Protein AF-A0A453EK26-F1 (afdb_monomer)

Structure (mmCIF, N/CA/C/O backbone):
data_AF-A0A453EK26-F1
#
_entry.id   AF-A0A453EK26-F1
#
loop_
_atom_site.group_PDB
_atom_site.id
_atom_site.type_symbol
_atom_site.label_atom_id
_atom_site.label_alt_id
_atom_site.label_comp_id
_atom_site.label_asym_id
_atom_site.label_entity_id
_atom_site.label_seq_id
_atom_site.pdbx_PDB_ins_code
_atom_site.Cartn_x
_atom_site.Cartn_y
_atom_site.Cartn_z
_atom_site.occupancy
_atom_site.B_iso_or_equiv
_atom_site.auth_seq_id
_atom_site.auth_comp_id
_atom_site.auth_asym_id
_atom_site.auth_atom_id
_atom_site.pdbx_PDB_model_num
ATOM 1 N N . LYS A 1 1 ? 56.219 0.723 2.020 1.00 32.53 1 LYS A N 1
ATOM 2 C CA . LYS A 1 1 ? 55.792 1.867 2.862 1.00 32.53 1 LYS A CA 1
ATOM 3 C C . LYS A 1 1 ? 55.208 2.934 1.941 1.00 32.53 1 LYS A C 1
ATOM 5 O O . LYS A 1 1 ? 55.975 3.399 1.116 1.00 32.53 1 LYS A O 1
ATOM 10 N N . LEU A 1 2 ? 53.925 3.285 2.145 1.00 25.78 2 LEU A N 1
ATOM 11 C CA . LEU A 1 2 ? 53.208 4.498 1.682 1.00 25.78 2 LEU A CA 1
ATOM 12 C C . LEU A 1 2 ? 53.017 4.641 0.152 1.00 25.78 2 LEU A C 1
ATOM 14 O O . LEU A 1 2 ? 53.930 4.373 -0.604 1.00 25.78 2 LEU A O 1
ATOM 18 N N . SER A 1 3 ? 51.890 5.092 -0.399 1.00 24.70 3 SER A N 1
ATOM 19 C CA . SER A 1 3 ? 50.573 5.442 0.143 1.00 24.70 3 SER A CA 1
ATOM 20 C C . SER A 1 3 ? 49.587 5.495 -1.032 1.00 24.70 3 SER A C 1
ATOM 22 O O . SER A 1 3 ? 49.910 6.043 -2.082 1.00 24.70 3 SER A O 1
ATOM 24 N N . ILE A 1 4 ? 48.386 4.951 -0.839 1.00 26.27 4 ILE A N 1
ATOM 25 C CA . ILE A 1 4 ? 47.247 5.066 -1.755 1.00 26.27 4 ILE A CA 1
ATOM 26 C C . ILE A 1 4 ? 46.547 6.397 -1.451 1.00 26.27 4 ILE A C 1
ATOM 28 O O . ILE A 1 4 ? 46.055 6.603 -0.342 1.00 26.27 4 ILE A O 1
ATOM 32 N N . GLY A 1 5 ? 46.520 7.310 -2.423 1.00 24.66 5 GLY A N 1
ATOM 33 C CA . GLY A 1 5 ? 45.776 8.568 -2.350 1.00 24.66 5 GLY A CA 1
ATOM 34 C C . GLY A 1 5 ? 44.322 8.363 -2.768 1.00 24.66 5 GLY A C 1
ATOM 35 O O . GLY A 1 5 ? 44.008 8.392 -3.952 1.00 24.66 5 GLY A O 1
ATOM 36 N N . GLY A 1 6 ? 43.440 8.135 -1.793 1.00 23.95 6 GLY A N 1
ATOM 37 C CA . GLY A 1 6 ? 41.994 8.060 -2.000 1.00 23.95 6 GLY A CA 1
ATOM 38 C C . GLY A 1 6 ? 41.363 9.448 -2.114 1.00 23.95 6 GLY A C 1
ATOM 39 O O . GLY A 1 6 ? 41.250 10.176 -1.126 1.00 23.95 6 GLY A O 1
ATOM 40 N N . SER A 1 7 ? 40.902 9.804 -3.309 1.00 27.41 7 SER A N 1
ATOM 41 C CA . SER A 1 7 ? 40.119 11.016 -3.550 1.00 27.41 7 SER A 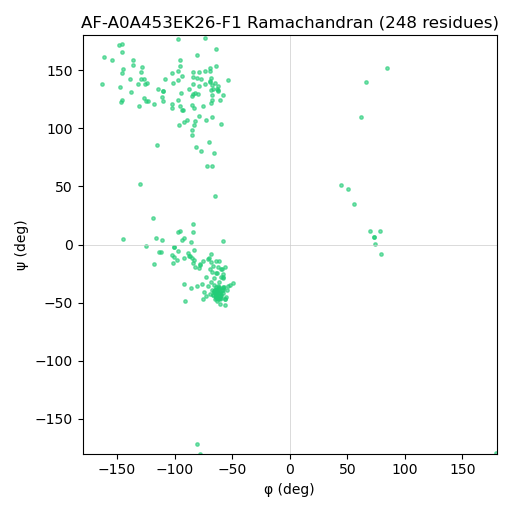CA 1
ATOM 42 C C . SER A 1 7 ? 38.645 10.757 -3.228 1.00 27.41 7 SER A C 1
ATOM 44 O O . SER A 1 7 ? 37.912 10.130 -3.988 1.00 27.41 7 SER A O 1
ATOM 46 N N . ARG A 1 8 ? 38.210 11.253 -2.065 1.00 26.33 8 ARG A N 1
ATOM 47 C CA . ARG A 1 8 ? 36.804 11.354 -1.645 1.00 26.33 8 ARG A CA 1
ATOM 48 C C . ARG A 1 8 ? 36.022 12.223 -2.638 1.00 26.33 8 ARG A C 1
ATOM 50 O O . ARG A 1 8 ? 36.091 13.449 -2.570 1.00 26.33 8 ARG A O 1
ATOM 57 N N . LEU A 1 9 ? 35.219 11.602 -3.497 1.00 29.48 9 LEU A N 1
ATOM 58 C CA . LEU A 1 9 ? 34.117 12.288 -4.168 1.00 29.48 9 LEU A CA 1
ATOM 59 C C . LEU A 1 9 ? 33.006 12.523 -3.139 1.00 29.48 9 LEU A C 1
ATOM 61 O O . LEU A 1 9 ? 32.328 11.597 -2.695 1.00 29.48 9 LEU A O 1
ATOM 65 N N . ARG A 1 10 ? 32.852 13.782 -2.718 1.00 27.69 10 ARG A N 1
ATOM 66 C CA . ARG A 1 10 ? 31.680 14.249 -1.970 1.00 27.69 10 ARG A CA 1
ATOM 67 C C . ARG A 1 10 ? 30.495 14.268 -2.930 1.00 27.69 10 ARG A C 1
ATOM 69 O O . ARG A 1 10 ? 30.224 15.279 -3.566 1.00 27.69 10 ARG A O 1
ATOM 76 N N . GLY A 1 11 ? 29.801 13.142 -3.036 1.00 27.47 11 GLY A N 1
ATOM 77 C CA . GLY A 1 11 ? 28.454 13.109 -3.584 1.00 27.47 11 GLY A CA 1
ATOM 78 C C . GLY A 1 11 ? 27.521 13.829 -2.618 1.00 27.47 11 GLY A C 1
ATOM 79 O O . GLY A 1 11 ? 27.261 13.335 -1.520 1.00 27.47 11 GLY A O 1
ATOM 80 N N . GLY A 1 12 ? 27.036 15.005 -3.015 1.00 26.89 12 GLY A N 1
ATOM 81 C CA . GLY A 1 12 ? 25.902 15.681 -2.392 1.00 26.89 12 GLY A CA 1
ATOM 82 C C . GLY A 1 12 ? 24.624 14.889 -2.647 1.00 26.89 12 GLY A C 1
ATOM 83 O O . GLY A 1 12 ? 23.758 15.317 -3.397 1.00 26.89 12 GLY A O 1
ATOM 84 N N . GLY A 1 13 ? 24.525 13.701 -2.054 1.00 27.64 13 GLY A N 1
ATOM 85 C CA . GLY A 1 13 ? 23.267 12.991 -1.960 1.00 27.64 13 GLY A CA 1
ATOM 86 C C . GLY A 1 13 ? 22.364 13.790 -1.036 1.00 27.64 13 GLY A C 1
ATOM 87 O O . GLY A 1 13 ? 22.718 14.033 0.123 1.00 27.64 13 GLY A O 1
ATOM 88 N N . ILE A 1 14 ? 21.175 14.155 -1.509 1.00 36.34 14 ILE A N 1
ATOM 89 C CA . ILE A 1 14 ? 20.048 14.369 -0.603 1.00 36.34 14 ILE A CA 1
ATOM 90 C C . ILE A 1 14 ? 19.752 12.989 -0.017 1.00 36.34 14 ILE A C 1
ATOM 92 O O . ILE A 1 14 ? 18.912 12.234 -0.491 1.00 36.34 14 ILE A O 1
ATOM 96 N N . SER A 1 15 ? 20.565 12.599 0.956 1.00 33.28 15 SER A N 1
ATOM 97 C CA . SER A 1 15 ? 20.394 11.352 1.660 1.00 33.28 15 SER A CA 1
ATOM 98 C C . SER A 1 15 ? 19.135 11.479 2.505 1.00 33.28 15 SER A C 1
ATOM 100 O O . SER A 1 15 ? 18.886 12.492 3.173 1.00 33.28 15 SER A O 1
ATOM 102 N N . CYS A 1 16 ? 18.378 10.393 2.559 1.00 39.66 16 CYS A N 1
ATOM 103 C CA . CYS A 1 16 ? 17.351 10.198 3.571 1.00 39.66 16 CYS A CA 1
ATOM 104 C C . CYS A 1 16 ? 17.933 10.261 5.011 1.00 39.66 16 CYS A C 1
ATOM 106 O O . CYS A 1 16 ? 17.204 10.132 5.982 1.00 39.66 16 CYS A O 1
ATOM 108 N N . LEU A 1 17 ? 19.234 10.531 5.219 1.00 33.00 17 LEU A N 1
ATOM 109 C CA . LEU A 1 17 ? 19.804 10.782 6.549 1.00 33.00 17 LEU A CA 1
ATOM 110 C C . LEU A 1 17 ? 19.240 12.053 7.210 1.00 33.00 17 LEU A C 1
ATOM 112 O O . LEU A 1 17 ? 19.372 12.208 8.423 1.00 33.00 17 LEU A O 1
ATOM 116 N N . SER A 1 18 ? 18.552 12.936 6.471 1.00 30.64 18 SER A N 1
ATOM 117 C CA . SER A 1 18 ? 17.785 14.030 7.095 1.00 30.64 18 SER A CA 1
ATOM 118 C C . SER A 1 18 ? 16.513 13.559 7.828 1.00 30.64 18 SER A C 1
ATOM 120 O O . SER A 1 18 ? 15.945 14.319 8.617 1.00 30.64 18 SER A O 1
ATOM 122 N N . TRP A 1 19 ? 16.093 12.301 7.632 1.00 35.72 19 TRP A N 1
ATOM 123 C CA . TRP A 1 19 ? 14.825 11.758 8.133 1.00 35.72 19 TRP A CA 1
ATOM 124 C C . TRP A 1 19 ? 14.849 11.440 9.638 1.00 35.72 19 TRP A C 1
ATOM 126 O O . TRP A 1 19 ? 13.881 11.738 10.331 1.00 35.72 19 TRP A O 1
ATOM 136 N N . ARG A 1 20 ? 15.988 10.996 10.208 1.00 37.03 20 ARG A N 1
ATOM 137 C CA . ARG A 1 20 ? 16.119 10.772 11.673 1.00 37.03 20 ARG A CA 1
ATOM 138 C C . ARG A 1 20 ? 15.926 12.040 12.522 1.00 37.03 20 ARG A C 1
ATOM 140 O O . ARG A 1 20 ? 15.759 11.929 13.731 1.00 37.03 20 ARG A O 1
ATOM 147 N N . ARG A 1 21 ? 15.956 13.244 11.928 1.00 35.56 21 ARG A N 1
ATOM 148 C CA . ARG A 1 21 ? 15.798 14.529 12.643 1.00 35.56 21 ARG A CA 1
ATOM 149 C C . ARG A 1 21 ? 14.508 15.293 12.335 1.00 35.56 21 ARG A C 1
ATOM 151 O O . ARG A 1 21 ? 14.253 16.297 12.997 1.00 35.56 21 ARG A O 1
ATOM 158 N N . LYS A 1 22 ? 13.670 14.860 11.387 1.00 33.81 22 LYS A N 1
ATOM 159 C CA . LYS A 1 22 ? 12.446 15.596 11.019 1.00 33.81 22 LYS A CA 1
ATOM 160 C C . LYS A 1 22 ? 11.173 14.807 11.338 1.00 33.81 22 LYS A C 1
ATOM 162 O O . LYS A 1 22 ? 10.564 14.199 10.478 1.00 33.81 22 LYS A O 1
ATOM 167 N N . LYS A 1 23 ? 10.765 14.975 12.602 1.00 41.50 23 LYS A N 1
ATOM 168 C CA . LYS A 1 23 ? 9.387 15.030 13.126 1.00 41.50 23 LYS A CA 1
ATOM 169 C C . LYS A 1 23 ? 8.497 13.788 12.945 1.00 41.50 23 LYS A C 1
ATOM 171 O O . LYS A 1 23 ? 7.873 13.600 11.910 1.00 41.50 23 LYS A O 1
ATOM 176 N N . GLY A 1 24 ? 8.224 13.117 14.068 1.00 39.53 24 GLY A N 1
ATOM 177 C CA . GLY A 1 24 ? 7.046 12.260 14.289 1.00 39.53 24 GLY A CA 1
ATOM 178 C C . GLY A 1 24 ? 5.704 13.014 14.281 1.00 39.53 24 GLY A C 1
ATOM 179 O O . GLY A 1 24 ? 4.866 12.783 15.143 1.00 39.53 24 GLY A O 1
ATOM 180 N N . ARG A 1 25 ? 5.521 13.964 13.351 1.00 40.25 25 ARG A N 1
ATOM 181 C CA . ARG A 1 25 ? 4.303 14.778 13.193 1.00 40.25 25 ARG A CA 1
ATOM 182 C C . ARG A 1 25 ? 3.594 14.585 11.842 1.00 40.25 25 ARG A C 1
ATOM 184 O O . ARG A 1 25 ? 2.414 14.882 11.788 1.00 40.25 25 ARG A O 1
ATOM 191 N N . ASP A 1 26 ? 4.255 14.019 10.824 1.00 49.34 26 ASP A N 1
ATOM 192 C CA . ASP A 1 26 ? 3.694 13.829 9.464 1.00 49.34 26 ASP A CA 1
ATOM 193 C C . ASP A 1 26 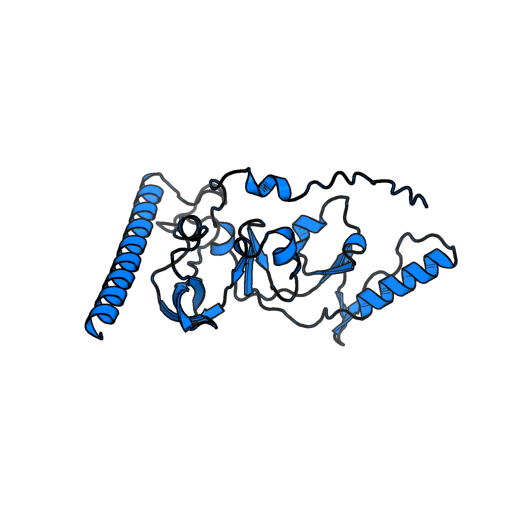? 3.606 12.351 9.020 1.00 49.34 26 ASP A C 1
ATOM 195 O O . ASP A 1 26 ? 3.547 12.046 7.831 1.00 49.34 26 ASP A O 1
ATOM 199 N N . MET A 1 27 ? 3.572 11.408 9.966 1.00 54.19 27 MET A N 1
ATOM 200 C CA . MET A 1 27 ? 3.356 9.974 9.687 1.00 54.19 27 MET A CA 1
ATOM 201 C C . MET A 1 27 ? 1.861 9.618 9.563 1.00 54.19 27 MET A C 1
ATOM 203 O O . MET A 1 27 ? 1.492 8.453 9.692 1.00 54.19 27 MET A O 1
ATOM 207 N N . ALA A 1 28 ? 0.988 10.611 9.358 1.00 53.97 28 ALA A N 1
ATOM 208 C CA . ALA A 1 28 ? -0.431 10.368 9.136 1.00 53.97 28 ALA A CA 1
ATOM 209 C C . ALA A 1 28 ? -0.627 9.564 7.840 1.00 53.97 28 ALA A C 1
ATOM 211 O O . ALA A 1 28 ? -0.006 9.807 6.801 1.00 53.97 28 ALA A O 1
ATOM 212 N N . SER A 1 29 ? -1.471 8.554 7.950 1.00 61.78 29 SER A N 1
ATOM 213 C CA . SER A 1 29 ? -1.557 7.381 7.092 1.00 61.78 29 SER A CA 1
ATOM 214 C C . SER A 1 29 ? -2.590 7.480 5.977 1.00 61.78 29 SER A C 1
ATOM 216 O O . SER A 1 29 ? -2.876 6.474 5.327 1.00 61.78 29 SER A O 1
ATOM 218 N N . SER A 1 30 ? -3.127 8.679 5.749 1.00 65.00 30 SER A N 1
ATOM 219 C CA . SER A 1 30 ? -4.270 8.938 4.874 1.00 65.00 30 SER A CA 1
ATOM 220 C C . SER A 1 30 ? -4.146 8.282 3.487 1.00 65.00 30 SER A C 1
ATOM 222 O O . SER A 1 30 ? -5.142 7.805 2.970 1.00 65.00 30 SER A O 1
ATOM 224 N N . PRO A 1 31 ? -2.962 8.120 2.860 1.00 76.12 31 PRO A N 1
ATOM 225 C CA . PRO A 1 31 ? -2.898 7.389 1.591 1.00 76.12 31 PRO A CA 1
ATOM 226 C C . PRO A 1 31 ? -3.289 5.905 1.684 1.00 76.12 31 PRO A C 1
ATOM 228 O O . PRO A 1 31 ? -3.972 5.412 0.795 1.00 76.12 31 PRO A O 1
ATOM 231 N N . LEU A 1 32 ? -2.920 5.186 2.751 1.00 86.00 32 LEU A N 1
ATOM 232 C CA . LEU A 1 32 ? -3.197 3.746 2.881 1.00 86.00 32 LEU A CA 1
ATOM 233 C C . LEU A 1 32 ? -4.703 3.437 2.951 1.00 86.00 32 LEU A C 1
ATOM 235 O O . LEU A 1 32 ? -5.149 2.437 2.396 1.00 86.00 32 LEU A O 1
ATOM 239 N N . GLU A 1 33 ? -5.502 4.283 3.600 1.00 80.75 33 GLU A N 1
ATOM 240 C CA . GLU A 1 33 ? -6.954 4.069 3.724 1.00 80.75 33 GLU A CA 1
ATOM 241 C C . GLU A 1 33 ? -7.724 4.225 2.404 1.00 80.75 33 GLU A C 1
ATOM 243 O O . GLU A 1 33 ? -8.823 3.685 2.275 1.00 80.75 33 GLU A O 1
ATOM 248 N N . PHE A 1 34 ? -7.163 4.929 1.421 1.00 81.00 34 PHE A N 1
ATOM 249 C CA . PHE A 1 34 ? -7.807 5.178 0.125 1.00 81.00 34 PHE A CA 1
ATOM 250 C C . PHE A 1 34 ? -7.360 4.218 -0.975 1.00 81.00 34 PHE A C 1
ATOM 252 O O . PHE A 1 34 ? -7.959 4.171 -2.050 1.00 81.00 34 PHE A O 1
ATOM 259 N N . GLU A 1 35 ? -6.290 3.470 -0.737 1.00 84.00 35 GLU A N 1
ATOM 260 C CA . GLU A 1 35 ? -5.704 2.604 -1.745 1.00 84.00 35 GLU A CA 1
ATOM 261 C C . GLU A 1 35 ? -6.507 1.315 -1.932 1.00 84.00 35 GLU A C 1
ATOM 263 O O . GLU A 1 35 ? -6.995 0.675 -0.992 1.00 84.00 35 GLU A O 1
ATOM 268 N N . ASP A 1 36 ? -6.589 0.884 -3.187 1.00 85.38 36 ASP A N 1
ATOM 269 C CA . ASP A 1 36 ? -7.161 -0.408 -3.519 1.00 85.38 36 ASP A CA 1
ATOM 270 C C . ASP A 1 36 ? -6.097 -1.505 -3.404 1.00 85.38 36 ASP A C 1
ATOM 272 O O . ASP A 1 36 ? -5.269 -1.719 -4.295 1.00 85.38 36 ASP A O 1
ATOM 276 N N . LEU A 1 37 ? -6.137 -2.192 -2.266 1.00 87.12 37 LEU A N 1
ATOM 277 C CA . LEU A 1 37 ? -5.280 -3.324 -1.920 1.00 87.12 37 LEU A CA 1
ATOM 278 C C . LEU A 1 37 ? -5.552 -4.588 -2.751 1.00 87.12 37 LEU A C 1
ATOM 280 O O . LEU A 1 37 ? -4.720 -5.493 -2.755 1.00 87.12 37 LEU A O 1
ATOM 284 N N . SER A 1 38 ? -6.684 -4.656 -3.462 1.00 85.69 38 SER A N 1
ATOM 285 C CA . SER A 1 38 ? -6.986 -5.776 -4.365 1.00 85.69 38 SER A CA 1
ATOM 286 C C . SER A 1 38 ? -6.249 -5.689 -5.695 1.00 85.69 38 SER A C 1
ATOM 288 O O . SER A 1 38 ? -6.102 -6.690 -6.396 1.00 85.69 38 SER A O 1
ATOM 290 N N . ARG A 1 39 ? -5.741 -4.500 -6.036 1.00 88.00 39 ARG A N 1
ATOM 291 C CA . ARG A 1 39 ? -4.969 -4.301 -7.258 1.00 88.00 39 ARG A CA 1
ATOM 292 C C . ARG A 1 39 ? -3.585 -4.911 -7.132 1.00 88.00 39 ARG A C 1
ATOM 294 O O . ARG A 1 39 ? -2.950 -4.898 -6.080 1.00 88.00 39 ARG A O 1
ATOM 301 N N . THR A 1 40 ? -3.078 -5.356 -8.266 1.00 89.44 40 THR A N 1
ATOM 302 C CA . THR A 1 40 ? -1.687 -5.754 -8.425 1.00 89.44 40 THR A CA 1
ATOM 303 C C . THR A 1 40 ? -0.862 -4.596 -8.976 1.00 89.44 40 THR A C 1
ATOM 305 O O . THR A 1 40 ? -1.370 -3.628 -9.551 1.00 89.44 40 THR A O 1
ATOM 308 N N . CYS A 1 41 ? 0.439 -4.682 -8.758 1.00 87.50 41 CYS A N 1
ATOM 309 C CA . CYS A 1 41 ? 1.444 -3.893 -9.441 1.00 87.50 41 CYS A CA 1
ATOM 310 C C . CYS A 1 41 ? 2.108 -4.769 -10.499 1.00 87.50 41 CYS A C 1
ATOM 312 O O . CYS A 1 41 ? 2.284 -5.964 -10.299 1.00 87.50 41 CYS A O 1
ATOM 314 N N . ARG A 1 42 ? 2.528 -4.171 -11.605 1.00 89.81 42 ARG A N 1
ATOM 315 C CA . ARG A 1 42 ? 3.350 -4.828 -12.618 1.00 89.81 42 ARG A CA 1
ATOM 316 C C . ARG A 1 42 ? 4.561 -3.948 -12.848 1.00 89.81 42 ARG A C 1
ATOM 318 O O . ARG A 1 42 ? 4.419 -2.726 -12.828 1.00 89.81 42 ARG A O 1
ATOM 325 N N . ARG A 1 43 ? 5.739 -4.531 -13.053 1.00 90.88 43 ARG A N 1
ATOM 326 C CA . ARG A 1 43 ? 6.859 -3.726 -13.541 1.00 90.88 43 ARG A CA 1
ATOM 327 C C . ARG A 1 43 ? 6.478 -3.188 -14.925 1.00 90.88 43 ARG A C 1
ATOM 329 O O . ARG A 1 43 ? 5.903 -3.902 -15.741 1.00 90.88 43 ARG A O 1
ATOM 336 N N . ASP A 1 44 ? 6.704 -1.906 -15.147 1.00 92.75 44 ASP A N 1
ATOM 337 C CA . ASP A 1 44 ? 6.338 -1.189 -16.379 1.00 92.75 44 ASP A CA 1
ATOM 338 C C . ASP A 1 44 ? 7.371 -0.105 -16.734 1.00 92.75 44 ASP A C 1
ATOM 340 O O . ASP A 1 44 ? 7.193 0.698 -17.654 1.00 92.75 44 ASP A O 1
ATOM 344 N N . ARG A 1 45 ? 8.460 -0.048 -15.964 1.00 92.88 45 ARG A N 1
ATOM 345 C CA . ARG A 1 45 ? 9.541 0.918 -16.101 1.00 92.88 45 ARG A CA 1
ATOM 346 C C . ARG A 1 45 ? 10.869 0.259 -15.760 1.00 92.88 45 ARG A C 1
ATOM 348 O O . ARG A 1 45 ? 10.933 -0.624 -14.904 1.00 92.88 45 ARG A O 1
ATOM 355 N N . PHE A 1 46 ? 11.942 0.746 -16.367 1.00 92.00 46 PHE A N 1
ATOM 356 C CA . PHE A 1 46 ? 13.313 0.442 -15.974 1.00 92.00 46 PHE A CA 1
ATOM 357 C C . PHE A 1 46 ? 14.081 1.737 -15.739 1.00 92.00 46 PHE A C 1
ATOM 359 O O . PHE A 1 46 ? 14.117 2.602 -16.610 1.00 92.00 46 PHE A O 1
ATOM 366 N N . CYS A 1 47 ? 14.696 1.891 -14.568 1.00 89.81 47 CYS A N 1
ATOM 367 C CA . CYS A 1 47 ? 15.583 3.019 -14.302 1.00 89.81 47 CYS A CA 1
ATOM 368 C C . CYS A 1 47 ? 17.018 2.601 -14.624 1.00 89.81 47 CYS A C 1
ATOM 370 O O . CYS A 1 47 ? 17.566 1.738 -13.939 1.00 89.81 47 CYS A O 1
ATOM 372 N N . GLN A 1 48 ? 17.640 3.241 -15.615 1.00 86.94 48 GLN A N 1
ATOM 373 C CA . GLN A 1 48 ? 19.023 2.951 -16.009 1.00 86.94 48 GLN A CA 1
ATOM 374 C C . GLN A 1 48 ? 20.008 3.266 -14.878 1.00 86.94 48 GLN A C 1
ATOM 376 O O . GLN A 1 48 ? 20.927 2.499 -14.617 1.00 86.94 48 GLN A O 1
ATOM 381 N N . ILE A 1 49 ? 19.775 4.365 -14.156 1.00 85.56 49 ILE A N 1
ATOM 382 C CA . ILE A 1 49 ? 20.665 4.830 -13.081 1.00 85.56 49 ILE A CA 1
ATOM 383 C C . ILE A 1 49 ? 20.585 3.918 -11.853 1.00 85.56 49 ILE A C 1
ATOM 385 O O . ILE A 1 49 ? 21.590 3.672 -11.195 1.00 85.56 49 ILE A O 1
ATOM 389 N N . CYS A 1 50 ? 19.400 3.385 -11.553 1.00 85.25 50 CYS A N 1
ATOM 390 C CA . CYS A 1 50 ? 19.219 2.435 -10.454 1.00 85.25 50 CYS A CA 1
ATOM 391 C C . CYS A 1 50 ? 19.446 0.979 -10.879 1.00 85.25 50 CYS A C 1
ATOM 393 O O . CYS A 1 50 ? 19.404 0.103 -10.017 1.00 85.25 50 CYS A O 1
ATOM 395 N N . ALA A 1 51 ? 19.628 0.731 -12.182 1.00 87.56 51 ALA A N 1
ATOM 396 C CA . ALA A 1 51 ? 19.690 -0.591 -12.797 1.00 87.56 51 ALA A CA 1
ATOM 397 C C . ALA A 1 51 ? 18.591 -1.531 -12.268 1.00 87.56 51 ALA A C 1
ATOM 399 O O . ALA A 1 51 ? 18.869 -2.618 -11.761 1.00 87.56 51 ALA A O 1
ATOM 400 N N . ARG A 1 52 ? 17.333 -1.066 -12.290 1.00 87.31 52 ARG A N 1
ATOM 401 C CA . ARG A 1 52 ? 16.214 -1.805 -11.690 1.00 87.31 52 ARG A CA 1
ATOM 402 C C . ARG A 1 52 ? 14.903 -1.596 -12.435 1.00 87.31 52 ARG A C 1
ATOM 404 O O . ARG A 1 52 ? 14.524 -0.457 -12.727 1.00 87.31 52 ARG A O 1
ATOM 411 N N . ALA A 1 53 ? 14.187 -2.695 -12.659 1.00 90.38 53 ALA A N 1
ATOM 412 C CA . ALA A 1 53 ? 12.804 -2.677 -13.110 1.00 90.38 53 ALA A CA 1
ATOM 413 C C . ALA A 1 53 ? 11.843 -2.376 -11.945 1.00 90.38 53 ALA A C 1
ATOM 415 O O . ALA A 1 53 ? 11.981 -2.913 -10.844 1.00 90.38 53 ALA A O 1
ATOM 416 N N . PHE A 1 54 ? 10.852 -1.517 -12.177 1.00 88.00 54 PHE A N 1
ATOM 417 C CA . PHE A 1 54 ? 9.905 -1.076 -11.153 1.00 88.00 54 PHE A CA 1
ATOM 418 C C . PHE A 1 54 ? 8.509 -0.832 -11.734 1.00 88.00 54 PHE A C 1
ATOM 420 O O . PHE A 1 54 ? 8.321 -0.767 -12.946 1.00 88.00 54 PHE A O 1
ATOM 427 N N . CYS A 1 55 ? 7.526 -0.711 -10.843 1.00 88.25 55 CYS A N 1
ATOM 428 C CA . CYS A 1 55 ? 6.161 -0.310 -11.171 1.00 88.25 55 CYS A CA 1
ATOM 429 C C . CYS A 1 55 ? 5.997 1.203 -10.970 1.00 88.25 55 CYS A C 1
ATOM 431 O O . CYS A 1 55 ? 6.313 1.719 -9.890 1.00 88.25 55 CYS A O 1
ATOM 433 N N . SER A 1 56 ? 5.455 1.908 -11.961 1.00 87.81 56 SER A N 1
ATOM 434 C CA . SER A 1 56 ? 5.167 3.347 -11.931 1.00 87.81 56 SER A CA 1
ATOM 435 C C . SER A 1 56 ? 4.310 3.751 -10.732 1.00 87.81 56 SER A C 1
ATOM 437 O O . SER A 1 56 ? 4.558 4.792 -10.128 1.00 87.81 56 SER A O 1
ATOM 439 N N . HIS A 1 57 ? 3.373 2.897 -10.314 1.00 85.19 57 HIS A N 1
ATOM 440 C CA . HIS A 1 57 ? 2.585 3.105 -9.100 1.00 85.19 57 HIS A CA 1
ATOM 441 C C . HIS A 1 57 ? 3.451 3.158 -7.831 1.00 85.19 57 HIS A C 1
ATOM 443 O O . HIS A 1 57 ? 3.269 4.040 -6.995 1.00 85.19 57 HIS A O 1
ATOM 449 N N . CYS A 1 58 ? 4.387 2.216 -7.685 1.00 81.00 58 CYS A N 1
ATOM 450 C CA . CYS A 1 58 ? 5.192 2.076 -6.472 1.00 81.00 58 CYS A CA 1
ATOM 451 C C . CYS A 1 58 ? 6.283 3.150 -6.385 1.00 81.00 58 CYS A C 1
ATOM 453 O O . CYS A 1 58 ? 6.460 3.772 -5.340 1.00 81.00 58 CYS A O 1
ATOM 455 N N . CYS A 1 59 ? 7.016 3.365 -7.483 1.00 81.50 59 CYS A N 1
ATOM 456 C CA . CYS A 1 59 ? 8.266 4.134 -7.462 1.00 81.50 59 CYS A CA 1
ATOM 457 C C . CYS A 1 59 ? 8.283 5.303 -8.452 1.00 81.50 59 CYS A C 1
ATOM 459 O O . CYS A 1 59 ? 9.259 6.049 -8.495 1.00 81.50 59 CYS A O 1
ATOM 461 N N . GLY A 1 60 ? 7.216 5.507 -9.231 1.00 82.50 60 GLY A N 1
ATOM 462 C CA . GLY A 1 60 ? 7.169 6.542 -10.267 1.00 82.50 60 GLY A CA 1
ATOM 463 C C . GLY A 1 60 ? 7.434 7.945 -9.729 1.00 82.50 60 GLY A C 1
ATOM 464 O O . GLY A 1 60 ? 8.140 8.707 -10.372 1.00 82.50 60 GLY A O 1
ATOM 465 N N . TYR A 1 61 ? 6.965 8.258 -8.518 1.00 80.75 61 TYR A N 1
ATOM 466 C CA . TYR A 1 61 ? 7.231 9.553 -7.882 1.00 80.75 61 TYR A CA 1
ATOM 467 C C . TYR A 1 61 ? 8.719 9.782 -7.572 1.00 80.75 61 TYR A C 1
ATOM 469 O O . TYR A 1 61 ? 9.230 10.885 -7.733 1.00 80.75 61 TYR A O 1
ATOM 477 N N . HIS A 1 62 ? 9.437 8.747 -7.131 1.00 81.38 62 HIS A N 1
ATOM 478 C CA . HIS A 1 62 ? 10.883 8.856 -6.927 1.00 81.38 62 HIS A CA 1
ATOM 479 C C . HIS A 1 62 ? 11.594 9.061 -8.271 1.00 81.38 62 HIS A C 1
ATOM 481 O O . HIS A 1 62 ? 12.474 9.909 -8.399 1.00 81.38 62 HIS A O 1
ATOM 487 N N . HIS A 1 63 ? 11.137 8.338 -9.291 1.00 84.38 63 HIS A N 1
ATOM 488 C CA . HIS A 1 63 ? 11.736 8.323 -10.617 1.00 84.38 63 HIS A CA 1
ATOM 489 C C . HIS A 1 63 ? 11.259 9.434 -11.567 1.00 84.38 63 HIS A C 1
ATOM 491 O O . HIS A 1 63 ? 11.723 9.481 -12.701 1.00 84.38 63 HIS A O 1
ATOM 497 N N . SER A 1 64 ? 10.385 10.346 -11.131 1.00 81.62 64 SER A N 1
ATOM 498 C CA . SER A 1 64 ? 9.959 11.503 -11.932 1.00 81.62 64 SER A CA 1
ATOM 499 C C . SER A 1 64 ? 10.931 12.688 -11.856 1.00 81.62 64 SER A C 1
ATOM 501 O O . SER A 1 64 ? 10.712 13.702 -12.512 1.00 81.62 64 SER A O 1
ATOM 503 N N . GLY A 1 65 ? 11.974 12.601 -11.023 1.00 77.38 65 GLY A N 1
ATOM 504 C CA . GLY A 1 65 ? 13.001 13.637 -10.891 1.00 77.38 65 GLY A CA 1
ATOM 505 C C . GLY A 1 65 ? 14.072 13.585 -11.993 1.00 77.38 65 GLY A C 1
ATOM 506 O O . GLY A 1 65 ? 14.264 12.545 -12.620 1.00 77.38 65 GLY A O 1
ATOM 507 N N . PRO A 1 66 ? 14.853 14.667 -12.179 1.00 78.31 66 PRO A N 1
ATOM 508 C CA . PRO A 1 66 ? 15.842 14.784 -13.260 1.00 78.31 66 PRO A CA 1
ATOM 509 C C . PRO A 1 66 ? 17.049 13.838 -13.119 1.00 78.31 66 PRO A C 1
ATOM 511 O O . PRO A 1 66 ? 17.870 13.740 -14.022 1.00 78.31 66 PRO A O 1
ATOM 514 N N . PHE A 1 67 ? 17.177 13.147 -11.984 1.00 83.19 67 PHE A N 1
ATOM 515 C CA . PHE A 1 67 ? 18.286 12.238 -11.683 1.00 83.19 67 PHE A CA 1
ATOM 516 C C . PHE A 1 67 ? 18.015 10.787 -12.089 1.00 83.19 67 PHE A C 1
ATOM 518 O O . PHE A 1 67 ? 18.806 9.908 -11.752 1.00 83.19 67 PHE A O 1
ATOM 525 N N . HIS A 1 68 ? 16.898 10.514 -12.764 1.00 86.12 68 HIS A N 1
ATOM 526 C CA . HIS A 1 68 ? 16.533 9.174 -13.205 1.00 86.12 68 HIS A CA 1
ATOM 527 C C . HIS A 1 68 ? 16.314 9.155 -14.714 1.00 86.12 68 HIS A C 1
ATOM 529 O O . HIS A 1 68 ? 15.469 9.868 -15.241 1.00 86.12 68 HIS A O 1
ATOM 535 N N . SER A 1 69 ? 17.060 8.290 -15.401 1.00 87.94 69 SER A N 1
ATOM 536 C CA . SER A 1 69 ? 16.790 7.942 -16.794 1.00 87.94 69 SER A CA 1
ATOM 537 C C . SER A 1 69 ? 15.885 6.715 -16.814 1.00 87.94 69 SER A C 1
ATOM 539 O O . SER A 1 69 ? 16.319 5.612 -16.467 1.00 87.94 69 SER A O 1
ATOM 541 N N . VAL A 1 70 ? 14.605 6.930 -17.127 1.00 90.44 70 VAL A N 1
ATOM 542 C CA . VAL A 1 70 ? 13.548 5.917 -17.031 1.00 90.44 70 VAL A CA 1
ATOM 543 C C . VAL A 1 70 ? 13.073 5.513 -18.416 1.00 90.44 70 VAL A C 1
ATOM 545 O O . VAL A 1 70 ? 12.626 6.345 -19.200 1.00 90.44 70 VAL A O 1
ATOM 548 N N . ILE A 1 71 ? 13.090 4.213 -18.672 1.00 91.75 71 ILE A N 1
ATOM 549 C CA . ILE A 1 71 ? 12.607 3.602 -19.904 1.00 91.75 71 ILE A CA 1
ATOM 550 C C . ILE A 1 71 ? 11.223 3.000 -19.620 1.00 91.75 71 ILE A C 1
ATOM 552 O O . ILE A 1 71 ? 11.113 2.164 -18.719 1.00 91.75 71 ILE A O 1
ATOM 556 N N . PRO A 1 72 ? 10.156 3.418 -20.325 1.00 93.94 72 PRO A N 1
ATOM 557 C CA . PRO A 1 72 ? 8.879 2.708 -20.324 1.00 93.94 72 PRO A CA 1
ATOM 558 C C . PRO A 1 72 ? 9.040 1.302 -20.907 1.00 93.94 72 PRO A C 1
ATOM 560 O O . PRO A 1 72 ? 9.698 1.144 -21.935 1.00 93.94 72 PRO A O 1
ATOM 563 N N . VAL A 1 73 ? 8.434 0.305 -20.262 1.00 94.75 73 VAL A N 1
ATOM 564 C CA . VAL A 1 73 ? 8.461 -1.088 -20.718 1.00 94.75 73 VAL A CA 1
ATOM 565 C C . VAL A 1 73 ? 7.042 -1.649 -20.717 1.00 94.75 73 VAL A C 1
ATOM 567 O O . VAL A 1 73 ? 6.388 -1.725 -19.675 1.00 94.75 73 VAL A O 1
ATOM 570 N N . ASP A 1 74 ? 6.586 -2.057 -21.893 1.00 94.88 74 ASP A N 1
ATOM 571 C CA . ASP A 1 74 ? 5.359 -2.820 -22.093 1.00 94.88 74 ASP A CA 1
ATOM 572 C C . ASP A 1 74 ? 5.660 -4.317 -22.196 1.00 94.88 74 ASP A C 1
ATOM 574 O O . ASP A 1 74 ? 6.814 -4.735 -22.142 1.00 94.88 74 ASP A O 1
ATOM 578 N N . VAL A 1 75 ? 4.620 -5.141 -22.323 1.00 94.69 75 VAL A N 1
ATOM 579 C CA . VAL A 1 75 ? 4.760 -6.582 -22.574 1.00 94.69 75 VAL A CA 1
ATOM 580 C C . VAL A 1 75 ? 3.962 -6.970 -23.810 1.00 94.69 75 VAL A C 1
ATOM 582 O O . VAL A 1 75 ? 2.846 -6.483 -24.001 1.00 94.69 75 VAL A O 1
ATOM 585 N N . ASP A 1 76 ? 4.532 -7.827 -24.653 1.00 93.75 76 ASP A N 1
ATOM 586 C CA . ASP A 1 76 ? 3.827 -8.387 -25.805 1.00 93.75 76 ASP A CA 1
ATOM 587 C C . ASP A 1 76 ? 2.869 -9.525 -25.399 1.00 93.75 76 ASP A C 1
ATOM 589 O O . ASP A 1 76 ? 2.753 -9.895 -24.228 1.00 93.75 76 ASP A O 1
ATOM 593 N N . ALA A 1 77 ? 2.176 -10.110 -26.381 1.00 91.44 77 ALA A N 1
ATOM 594 C CA . ALA A 1 77 ? 1.250 -11.223 -26.155 1.00 91.44 77 ALA A CA 1
ATOM 595 C C . ALA A 1 77 ? 1.920 -12.492 -25.586 1.00 91.44 77 ALA A C 1
ATOM 597 O O . ALA A 1 77 ? 1.233 -13.341 -25.025 1.00 91.44 77 ALA A O 1
ATOM 598 N N . ALA A 1 78 ? 3.243 -12.625 -25.719 1.00 91.19 78 ALA A N 1
ATOM 599 C CA . ALA A 1 78 ? 4.031 -13.714 -25.147 1.00 91.19 78 ALA A CA 1
ATOM 600 C C . ALA A 1 78 ? 4.627 -13.352 -23.770 1.00 91.19 78 ALA A C 1
ATOM 602 O O . ALA A 1 78 ? 5.378 -14.145 -23.205 1.00 91.19 78 ALA A O 1
ATOM 603 N N . GLY A 1 79 ? 4.314 -12.167 -23.231 1.00 88.88 79 GLY A N 1
ATOM 604 C CA . GLY A 1 79 ? 4.831 -11.673 -21.954 1.00 88.88 79 GLY A CA 1
ATOM 605 C C . GLY A 1 79 ? 6.259 -11.126 -22.019 1.00 88.88 79 GLY A C 1
ATOM 606 O O . GLY A 1 79 ? 6.863 -10.884 -20.976 1.00 88.88 79 GLY A O 1
ATOM 607 N N . ARG A 1 80 ? 6.822 -10.926 -23.216 1.00 91.69 80 ARG A N 1
ATOM 608 C CA . ARG A 1 80 ? 8.191 -10.419 -23.385 1.00 91.69 80 ARG A CA 1
ATOM 609 C C . ARG A 1 80 ? 8.212 -8.894 -23.311 1.00 91.69 80 ARG A C 1
ATOM 611 O O . ARG A 1 80 ? 7.282 -8.266 -23.822 1.00 91.69 80 ARG A O 1
ATOM 618 N N . PRO A 1 81 ? 9.259 -8.287 -22.730 1.00 95.12 81 PRO A N 1
ATOM 619 C CA . PRO A 1 81 ? 9.340 -6.841 -22.609 1.00 95.12 81 PRO A CA 1
ATOM 620 C C . PRO A 1 81 ? 9.468 -6.165 -23.979 1.00 95.12 81 PRO A C 1
ATOM 622 O O . PRO A 1 81 ? 10.283 -6.559 -24.813 1.00 95.12 81 PRO A O 1
ATOM 625 N N . VAL A 1 82 ? 8.685 -5.109 -24.181 1.00 94.56 82 VAL A N 1
ATOM 626 C CA . VAL A 1 82 ? 8.699 -4.240 -25.362 1.00 94.56 82 VAL A CA 1
ATOM 627 C C . VAL A 1 82 ? 9.066 -2.836 -24.909 1.00 94.56 82 VAL A C 1
ATOM 629 O O . VAL A 1 82 ? 8.392 -2.247 -24.067 1.00 94.56 82 VAL A O 1
ATOM 632 N N . PHE A 1 83 ? 10.149 -2.291 -25.448 1.00 92.81 83 PHE A N 1
ATOM 633 C CA . PHE A 1 83 ? 10.654 -0.977 -25.068 1.00 92.81 83 PHE A CA 1
ATOM 634 C C . PHE A 1 83 ? 11.462 -0.363 -26.208 1.00 92.81 83 PHE A C 1
ATOM 636 O O . PHE A 1 83 ? 11.954 -1.063 -27.094 1.00 92.81 83 PHE A O 1
ATOM 643 N N . SER A 1 84 ? 11.597 0.961 -26.183 1.00 87.19 84 SER A N 1
ATOM 644 C CA . SER A 1 84 ? 12.463 1.655 -27.131 1.00 87.19 84 SER A CA 1
ATOM 645 C C . SER A 1 84 ? 13.921 1.304 -26.856 1.00 87.19 84 SER A C 1
ATOM 647 O O . SER A 1 84 ? 14.373 1.432 -25.722 1.00 87.19 84 SER A O 1
ATOM 649 N N . THR A 1 85 ? 14.651 0.881 -27.885 1.00 80.12 85 THR A N 1
ATOM 650 C CA . THR A 1 85 ? 16.097 0.610 -27.829 1.00 80.12 85 THR A CA 1
ATOM 651 C C . THR A 1 85 ? 16.935 1.786 -28.331 1.00 80.12 85 THR A C 1
ATOM 653 O O . THR A 1 85 ? 18.166 1.759 -28.242 1.00 80.12 85 THR A O 1
ATOM 656 N N . THR A 1 86 ? 16.285 2.835 -28.848 1.00 72.25 86 THR A N 1
ATOM 657 C CA . THR A 1 86 ? 16.934 4.088 -29.236 1.00 72.25 86 THR A CA 1
ATOM 658 C C . THR A 1 86 ? 17.124 4.940 -27.991 1.00 72.25 86 THR A C 1
ATOM 660 O O . THR A 1 86 ? 16.293 5.781 -27.648 1.00 72.25 86 THR A O 1
ATOM 663 N N . PHE A 1 87 ? 18.211 4.674 -27.283 1.00 70.69 87 PHE A N 1
ATOM 664 C CA . PHE A 1 87 ? 18.700 5.537 -26.219 1.00 70.69 87 PHE A CA 1
ATOM 665 C C . PHE A 1 87 ? 19.774 6.464 -26.789 1.00 70.69 87 PHE A C 1
ATOM 667 O O . PHE A 1 87 ? 20.458 6.096 -27.744 1.00 70.69 87 PHE A O 1
ATOM 674 N N . GLU A 1 88 ? 19.957 7.636 -26.185 1.00 67.25 88 GLU A N 1
ATOM 675 C CA . GLU A 1 88 ? 21.041 8.566 -26.520 1.00 67.25 88 GLU A CA 1
ATOM 676 C C . GLU A 1 88 ? 22.398 8.022 -26.034 1.00 67.25 88 GLU A C 1
ATOM 678 O O . GLU A 1 88 ? 23.012 8.531 -25.098 1.00 67.25 88 GLU A O 1
ATOM 683 N N . PHE A 1 89 ? 22.865 6.937 -26.644 1.00 66.38 89 PHE A N 1
ATOM 684 C CA . PHE A 1 89 ? 24.255 6.504 -26.563 1.00 66.38 89 PHE A CA 1
ATOM 685 C C . PHE A 1 89 ? 24.985 7.025 -27.805 1.00 66.38 89 PHE A C 1
ATOM 687 O O . PHE A 1 89 ? 24.418 7.034 -28.892 1.00 66.38 89 PHE A O 1
ATOM 694 N N . GLY A 1 90 ? 26.236 7.469 -27.656 1.00 67.69 90 GLY A N 1
ATOM 695 C CA . GLY A 1 90 ? 27.072 7.788 -28.818 1.00 67.69 90 GLY A CA 1
ATOM 696 C C . GLY A 1 90 ? 27.355 6.547 -29.678 1.00 67.69 90 GLY A C 1
ATOM 697 O O . GLY A 1 90 ? 27.159 5.421 -29.232 1.00 67.69 90 GLY A O 1
ATOM 698 N N . ASP A 1 91 ? 27.888 6.733 -30.884 1.00 80.25 91 ASP A N 1
ATOM 699 C CA . ASP A 1 91 ? 28.128 5.627 -31.834 1.00 80.25 91 ASP A CA 1
ATOM 700 C C . ASP A 1 91 ? 29.456 4.877 -31.613 1.00 80.25 91 ASP A C 1
ATOM 702 O O . ASP A 1 91 ? 29.891 4.080 -32.444 1.00 80.25 91 ASP A O 1
ATOM 706 N N . SER A 1 92 ? 30.141 5.125 -30.493 1.00 85.88 92 SER A N 1
ATOM 707 C CA . SER A 1 92 ? 31.393 4.430 -30.183 1.00 85.88 92 SER A CA 1
ATOM 708 C C . SER A 1 92 ? 31.153 2.949 -29.858 1.00 85.88 92 SER A C 1
ATOM 710 O O . SER A 1 92 ? 30.118 2.584 -29.298 1.00 85.88 92 SER A O 1
ATOM 712 N N . GLU A 1 93 ? 32.137 2.084 -30.118 1.00 87.50 93 GLU A N 1
ATOM 713 C CA . GLU A 1 93 ? 32.058 0.653 -29.776 1.00 87.50 93 GLU A CA 1
ATOM 714 C C . GLU A 1 93 ? 31.732 0.428 -28.287 1.00 87.50 93 GLU A C 1
ATOM 716 O O . GLU A 1 93 ? 30.926 -0.432 -27.930 1.00 87.50 93 GLU A O 1
ATOM 721 N N . GLN A 1 94 ? 32.313 1.243 -27.402 1.00 86.56 94 GLN A N 1
ATOM 722 C CA . GLN A 1 94 ? 32.044 1.189 -25.966 1.00 86.56 94 GLN A CA 1
ATOM 723 C C . GLN A 1 94 ? 30.590 1.559 -25.639 1.00 86.56 94 GLN A C 1
ATOM 725 O O . GLN A 1 94 ? 29.960 0.915 -24.801 1.00 86.56 94 GLN A O 1
ATOM 730 N N . SER A 1 95 ? 30.051 2.576 -26.310 1.00 84.19 95 SER A N 1
ATOM 731 C CA . SER A 1 95 ? 28.665 3.017 -26.153 1.00 84.19 95 SER A CA 1
ATOM 732 C C . SER A 1 95 ? 27.669 1.957 -26.633 1.00 84.19 95 SER A C 1
ATOM 734 O O . SER A 1 95 ? 26.680 1.703 -25.947 1.00 84.19 95 SER A O 1
ATOM 736 N N . LEU A 1 96 ? 27.965 1.268 -27.741 1.00 84.75 96 LEU A N 1
ATOM 737 C CA . LEU A 1 96 ? 27.157 0.146 -28.233 1.00 84.75 96 LEU A CA 1
ATOM 738 C C . LEU A 1 96 ? 27.163 -1.039 -27.257 1.00 84.75 96 LEU A C 1
ATOM 740 O O . LEU A 1 96 ? 26.106 -1.584 -26.951 1.00 84.75 96 LEU A O 1
ATOM 744 N N . ARG A 1 97 ? 28.324 -1.389 -26.684 1.00 86.69 97 ARG A N 1
ATOM 745 C CA . ARG A 1 97 ? 28.411 -2.447 -25.657 1.00 86.69 97 ARG A CA 1
ATOM 746 C C . ARG A 1 97 ? 27.598 -2.118 -24.406 1.00 86.69 97 ARG A C 1
ATOM 748 O O . ARG A 1 97 ? 26.932 -2.994 -23.861 1.00 86.69 97 ARG A O 1
ATOM 755 N N . LEU A 1 98 ? 27.642 -0.864 -23.948 1.00 84.56 98 LEU A N 1
ATOM 756 C CA . LEU A 1 98 ? 26.833 -0.407 -22.813 1.00 84.56 98 LEU A CA 1
ATOM 757 C C . LEU A 1 98 ? 25.338 -0.481 -23.128 1.00 84.56 98 LEU A C 1
ATOM 759 O O . LEU A 1 98 ? 24.567 -0.967 -22.301 1.00 84.56 98 LEU A O 1
ATOM 763 N N . ARG A 1 99 ? 24.938 -0.058 -24.333 1.00 85.62 99 ARG A N 1
ATOM 764 C CA . ARG A 1 99 ? 23.557 -0.174 -24.808 1.00 85.62 99 ARG A CA 1
ATOM 765 C C . ARG A 1 99 ? 23.076 -1.622 -24.762 1.00 85.62 99 ARG A C 1
ATOM 767 O O . ARG A 1 99 ? 22.033 -1.893 -24.173 1.00 85.62 99 ARG A O 1
ATOM 774 N N . ASP A 1 100 ? 23.835 -2.545 -25.345 1.00 88.62 100 ASP A N 1
ATOM 775 C CA . ASP A 1 100 ? 23.444 -3.953 -25.425 1.00 88.62 100 ASP A CA 1
ATOM 776 C C . ASP A 1 100 ? 23.381 -4.600 -24.025 1.00 88.62 100 ASP A C 1
ATOM 778 O O . ASP A 1 100 ? 22.472 -5.381 -23.745 1.00 88.62 100 ASP A O 1
ATOM 782 N N . ALA A 1 101 ? 24.267 -4.205 -23.101 1.00 88.88 101 ALA A N 1
ATOM 783 C CA . ALA A 1 101 ? 24.209 -4.630 -21.700 1.00 88.88 101 ALA A CA 1
ATOM 784 C C . ALA A 1 101 ? 22.946 -4.127 -20.972 1.00 88.88 101 ALA A C 1
ATOM 786 O O . ALA A 1 101 ? 22.313 -4.881 -20.226 1.00 88.88 101 ALA A O 1
ATOM 787 N N . VAL A 1 102 ? 22.546 -2.870 -21.199 1.00 89.00 102 VAL A N 1
ATOM 788 C CA . VAL A 1 102 ? 21.296 -2.315 -20.650 1.00 89.00 102 VAL A CA 1
ATOM 789 C C . VAL A 1 102 ? 20.086 -3.044 -21.230 1.00 89.00 102 VAL A C 1
ATOM 791 O O . VAL A 1 102 ? 19.225 -3.477 -20.466 1.00 89.00 102 VAL A O 1
ATOM 794 N N . ILE A 1 103 ? 20.042 -3.249 -22.552 1.00 91.56 103 ILE A N 1
ATOM 795 C CA . ILE A 1 103 ? 18.976 -4.010 -23.226 1.00 91.56 103 ILE A CA 1
ATOM 796 C C . ILE A 1 103 ? 18.875 -5.420 -22.640 1.00 91.56 103 ILE A C 1
ATOM 798 O O . ILE A 1 103 ? 17.777 -5.856 -22.306 1.00 91.56 103 ILE A O 1
ATOM 802 N N . GLY A 1 104 ? 20.005 -6.112 -22.464 1.00 92.50 104 GLY A N 1
ATOM 803 C CA . GLY A 1 104 ? 20.041 -7.448 -21.869 1.00 92.50 104 GLY A CA 1
ATOM 804 C C . GLY A 1 104 ? 19.530 -7.473 -20.427 1.00 92.50 104 GLY A C 1
ATOM 805 O O . GLY A 1 104 ? 18.797 -8.384 -20.053 1.00 92.50 104 GLY A O 1
ATOM 806 N N . THR A 1 105 ? 19.847 -6.445 -19.636 1.00 93.12 105 THR A N 1
ATOM 807 C CA . THR A 1 105 ? 19.358 -6.322 -18.253 1.00 93.12 105 THR A CA 1
ATOM 808 C C . THR A 1 105 ? 17.848 -6.104 -18.213 1.00 93.12 105 THR A C 1
ATOM 810 O O . THR A 1 105 ? 17.163 -6.745 -17.424 1.00 93.12 105 THR A O 1
ATOM 813 N N . ILE A 1 106 ? 17.314 -5.245 -19.088 1.00 94.06 106 ILE A N 1
ATOM 814 C CA . ILE A 1 106 ? 15.865 -5.054 -19.225 1.00 94.06 106 ILE A CA 1
ATOM 815 C C . ILE A 1 106 ? 15.218 -6.368 -19.673 1.00 94.06 106 ILE A C 1
ATOM 817 O O . ILE A 1 106 ? 14.249 -6.810 -19.077 1.00 94.06 106 ILE A O 1
ATOM 821 N N . ALA A 1 107 ? 15.768 -7.044 -20.680 1.00 93.19 107 ALA A N 1
ATOM 822 C CA . ALA A 1 107 ? 15.201 -8.285 -21.202 1.00 93.19 107 ALA A CA 1
ATOM 823 C C . ALA A 1 107 ? 15.169 -9.440 -20.179 1.00 93.19 107 ALA A C 1
ATOM 825 O O . ALA A 1 107 ? 14.350 -10.345 -20.320 1.00 93.19 107 ALA A O 1
ATOM 826 N N . ALA A 1 108 ? 16.047 -9.419 -19.172 1.00 92.50 108 ALA A N 1
ATOM 827 C CA . ALA A 1 108 ? 16.132 -10.443 -18.131 1.00 92.50 108 ALA A CA 1
ATOM 828 C C . ALA A 1 108 ? 15.127 -10.254 -16.979 1.00 92.50 108 ALA A C 1
ATOM 830 O O . ALA A 1 108 ? 14.959 -11.155 -16.157 1.00 92.50 108 ALA A O 1
ATOM 831 N N . GLU A 1 109 ? 14.486 -9.090 -16.883 1.00 92.06 109 GLU A N 1
ATOM 832 C CA . GLU A 1 109 ? 13.529 -8.783 -15.821 1.00 92.06 109 GLU A CA 1
ATOM 833 C C . GLU A 1 109 ? 12.129 -9.320 -16.151 1.00 92.06 109 GLU A C 1
ATOM 835 O O . GLU A 1 109 ? 11.694 -9.358 -17.303 1.00 92.06 109 GLU A O 1
ATOM 840 N N . ASP A 1 110 ? 11.385 -9.700 -15.112 1.00 91.06 110 ASP A N 1
ATOM 841 C CA . ASP A 1 110 ? 9.998 -10.140 -15.253 1.00 91.06 110 ASP A CA 1
ATOM 842 C C . ASP A 1 110 ? 9.033 -8.949 -15.158 1.00 91.06 110 ASP A C 1
ATOM 844 O O . ASP A 1 110 ? 8.798 -8.379 -14.077 1.00 91.06 110 ASP A O 1
ATOM 848 N N . TYR A 1 111 ? 8.475 -8.600 -16.318 1.00 92.19 111 TYR A N 1
ATOM 849 C CA . TYR A 1 111 ? 7.436 -7.587 -16.495 1.00 92.19 111 TYR A CA 1
ATOM 850 C C . TYR A 1 111 ? 6.038 -8.178 -16.652 1.00 92.19 111 TYR A C 1
ATOM 852 O O . TYR A 1 111 ? 5.073 -7.421 -16.627 1.00 92.19 111 TYR A O 1
ATOM 860 N N . ALA A 1 112 ? 5.891 -9.489 -16.841 1.00 91.75 112 ALA A N 1
ATOM 861 C CA . ALA A 1 112 ? 4.593 -10.098 -17.117 1.00 91.75 112 ALA A CA 1
ATOM 862 C C . ALA A 1 112 ? 3.836 -10.412 -15.826 1.00 91.75 112 ALA A C 1
ATOM 864 O O . ALA A 1 112 ? 2.618 -10.223 -15.765 1.00 91.75 112 ALA A O 1
ATOM 865 N N . THR A 1 113 ? 4.550 -10.853 -14.788 1.00 90.00 113 THR A N 1
ATOM 866 C CA . THR A 1 113 ? 3.929 -11.309 -13.543 1.00 90.00 113 THR A CA 1
ATOM 867 C C . THR A 1 113 ? 3.274 -10.153 -12.779 1.00 90.00 113 THR A C 1
ATOM 869 O O . THR A 1 113 ? 3.953 -9.197 -12.386 1.00 90.00 113 THR A O 1
ATOM 872 N N . PRO A 1 114 ? 1.960 -10.231 -12.500 1.00 89.62 114 PRO A N 1
ATOM 873 C CA . PRO A 1 114 ? 1.305 -9.332 -11.563 1.00 89.62 114 PRO A CA 1
ATOM 874 C C . PRO A 1 114 ? 1.782 -9.615 -10.136 1.00 89.62 114 PRO A C 1
ATOM 876 O O . PRO A 1 114 ? 1.791 -10.754 -9.676 1.00 89.62 114 PRO A O 1
ATOM 879 N N . LEU A 1 115 ? 2.136 -8.563 -9.410 1.00 88.38 115 LEU A N 1
ATOM 880 C CA . LEU A 1 115 ? 2.693 -8.630 -8.066 1.00 88.38 115 LEU A CA 1
ATOM 881 C C . LEU A 1 115 ? 1.737 -7.998 -7.060 1.00 88.38 115 LEU A C 1
ATOM 883 O O . LEU A 1 115 ? 1.208 -6.906 -7.279 1.00 88.38 115 LEU A O 1
ATOM 887 N N . LEU A 1 116 ? 1.514 -8.681 -5.941 1.00 89.19 116 LEU A N 1
ATOM 888 C CA . LEU A 1 116 ? 0.595 -8.209 -4.913 1.00 89.19 116 LEU A CA 1
ATOM 889 C C . LEU A 1 116 ? 1.131 -6.965 -4.205 1.00 89.19 116 LEU A C 1
ATOM 891 O O . LEU A 1 116 ? 2.321 -6.823 -3.928 1.00 89.19 116 LEU A O 1
ATOM 895 N N . ARG A 1 117 ? 0.201 -6.071 -3.885 1.00 89.88 117 ARG A N 1
ATOM 896 C CA . ARG A 1 117 ? 0.407 -4.909 -3.026 1.00 89.88 117 ARG A CA 1
ATOM 897 C C . ARG A 1 117 ? 0.444 -5.353 -1.563 1.00 89.88 117 ARG A C 1
ATOM 899 O O . ARG A 1 117 ? -0.558 -5.296 -0.858 1.00 89.88 117 ARG A O 1
ATOM 906 N N . ASP A 1 118 ? 1.597 -5.853 -1.142 1.00 90.75 118 ASP A N 1
ATOM 907 C CA . ASP A 1 118 ? 1.795 -6.516 0.151 1.00 90.75 118 ASP A CA 1
ATOM 908 C C . ASP A 1 118 ? 2.434 -5.621 1.219 1.00 90.75 118 ASP A C 1
ATOM 910 O O . ASP A 1 118 ? 2.642 -6.063 2.346 1.00 90.75 118 ASP A O 1
ATOM 914 N N . SER A 1 119 ? 2.781 -4.378 0.884 1.00 89.81 119 SER A N 1
ATOM 915 C CA . SER A 1 119 ? 3.535 -3.513 1.786 1.00 89.81 119 SER A CA 1
ATOM 916 C C . SER A 1 119 ? 3.130 -2.050 1.657 1.00 89.81 119 SER A C 1
ATOM 918 O O . SER A 1 119 ? 2.796 -1.576 0.575 1.00 89.81 119 SER A O 1
ATOM 920 N N . TYR A 1 120 ? 3.190 -1.302 2.755 1.00 89.50 120 TYR A N 1
ATOM 921 C CA . TYR A 1 120 ? 2.999 0.147 2.783 1.00 89.50 120 TYR A CA 1
ATOM 922 C C . TYR A 1 120 ? 4.198 0.823 3.428 1.00 89.50 120 TYR A C 1
ATOM 924 O O . TYR A 1 120 ? 4.546 0.529 4.568 1.00 89.50 120 TYR A O 1
ATOM 932 N N . CYS A 1 121 ? 4.825 1.751 2.710 1.00 85.31 121 CYS A N 1
ATOM 933 C CA . CYS A 1 121 ? 5.925 2.534 3.252 1.00 85.31 121 CYS A CA 1
ATOM 934 C C . CYS A 1 121 ? 5.357 3.822 3.840 1.00 85.31 121 CYS A C 1
ATOM 936 O O . CYS A 1 121 ? 4.852 4.665 3.102 1.00 85.31 121 CYS A O 1
ATOM 938 N N . MET A 1 122 ? 5.474 4.002 5.153 1.00 83.88 122 MET A N 1
ATOM 939 C CA . MET A 1 122 ? 5.038 5.208 5.861 1.00 83.88 122 MET A CA 1
ATOM 940 C C . MET A 1 122 ? 5.857 6.437 5.462 1.00 83.88 122 MET A C 1
ATOM 942 O O . MET A 1 122 ? 5.325 7.542 5.442 1.00 83.88 122 MET A O 1
ATOM 946 N N . ALA A 1 123 ? 7.124 6.253 5.074 1.00 77.81 123 ALA A N 1
ATOM 947 C CA . ALA A 1 123 ? 7.969 7.354 4.619 1.00 77.81 123 ALA A CA 1
ATOM 948 C C . ALA A 1 123 ? 7.569 7.861 3.227 1.00 77.81 123 ALA A C 1
ATOM 950 O O . ALA A 1 123 ? 7.458 9.065 2.996 1.00 77.81 123 ALA A O 1
ATOM 951 N N . CYS A 1 124 ? 7.317 6.939 2.298 1.00 78.00 124 CYS A N 1
ATOM 952 C CA . CYS A 1 124 ? 6.884 7.275 0.942 1.00 78.00 124 CYS A CA 1
ATOM 953 C C . CYS A 1 124 ? 5.373 7.511 0.844 1.00 78.00 124 CYS A C 1
ATOM 955 O O . CYS A 1 124 ? 4.911 8.081 -0.141 1.00 78.00 124 CYS A O 1
ATOM 957 N N . ARG A 1 125 ? 4.619 7.077 1.859 1.00 81.81 125 ARG A N 1
ATOM 958 C CA . ARG A 1 125 ? 3.155 7.048 1.924 1.00 81.81 125 ARG A CA 1
ATOM 959 C C . ARG A 1 125 ? 2.531 6.377 0.703 1.00 81.81 125 ARG A C 1
ATOM 961 O O . ARG A 1 125 ? 1.629 6.914 0.063 1.00 81.81 125 ARG A O 1
ATOM 968 N N . ARG A 1 126 ? 3.067 5.208 0.350 1.00 82.06 126 ARG A N 1
ATOM 969 C CA . ARG A 1 126 ? 2.669 4.440 -0.834 1.00 82.06 126 ARG A CA 1
ATOM 970 C C . ARG A 1 126 ? 2.591 2.962 -0.532 1.00 82.06 126 ARG A C 1
ATOM 972 O O . ARG A 1 126 ? 3.425 2.424 0.198 1.00 82.06 126 ARG A O 1
ATOM 979 N N . ILE A 1 127 ? 1.598 2.325 -1.140 1.00 88.12 127 ILE A N 1
ATOM 980 C CA . ILE A 1 127 ? 1.497 0.874 -1.184 1.00 88.12 127 ILE A CA 1
ATOM 981 C C . ILE A 1 127 ? 2.348 0.358 -2.330 1.00 88.12 127 ILE A C 1
ATOM 983 O O . ILE A 1 127 ? 2.374 0.928 -3.420 1.00 88.12 127 ILE A O 1
ATOM 987 N N . PHE A 1 128 ? 3.055 -0.728 -2.080 1.00 86.62 128 PHE A N 1
ATOM 988 C CA . PHE A 1 128 ? 3.954 -1.331 -3.036 1.00 86.62 128 PHE A CA 1
ATOM 989 C C . PHE A 1 128 ? 4.012 -2.845 -2.850 1.00 86.62 128 PHE A C 1
ATOM 991 O O . PHE A 1 128 ? 3.444 -3.401 -1.912 1.00 86.62 128 PHE A O 1
ATOM 998 N N . CYS A 1 129 ? 4.682 -3.506 -3.788 1.00 87.69 129 CYS A N 1
ATOM 999 C CA . CYS A 1 129 ? 5.088 -4.896 -3.642 1.00 87.69 129 CYS A CA 1
ATOM 1000 C C . CYS A 1 129 ? 6.527 -4.928 -3.120 1.00 87.69 129 CYS A C 1
ATOM 1002 O O . CYS A 1 129 ? 7.427 -4.437 -3.812 1.00 87.69 129 CYS A O 1
ATOM 1004 N N . ALA A 1 130 ? 6.763 -5.521 -1.950 1.00 84.50 130 ALA A N 1
ATOM 1005 C CA . ALA A 1 130 ? 8.098 -5.657 -1.369 1.00 84.50 130 ALA A CA 1
ATOM 1006 C C . ALA A 1 130 ? 9.063 -6.418 -2.285 1.00 84.50 130 ALA A C 1
ATOM 1008 O O . ALA A 1 130 ? 10.228 -6.039 -2.385 1.00 84.50 130 ALA A O 1
ATOM 1009 N N . GLY A 1 131 ? 8.577 -7.431 -3.009 1.00 79.19 131 GLY A N 1
ATOM 1010 C CA . GLY A 1 131 ? 9.381 -8.162 -3.993 1.00 79.19 131 GLY A CA 1
ATOM 1011 C C . GLY A 1 131 ? 9.749 -7.329 -5.229 1.00 79.19 131 GLY A C 1
ATOM 1012 O O . GLY A 1 131 ? 10.827 -7.495 -5.796 1.00 79.19 131 GLY A O 1
ATOM 1013 N N . ALA A 1 132 ? 8.883 -6.398 -5.644 1.00 77.75 132 ALA A N 1
ATOM 1014 C CA . ALA A 1 132 ? 9.144 -5.518 -6.786 1.00 77.75 132 ALA A CA 1
ATOM 1015 C C . ALA A 1 132 ? 10.043 -4.332 -6.430 1.00 77.75 132 ALA A C 1
ATOM 1017 O O . ALA A 1 132 ? 10.826 -3.866 -7.255 1.00 77.75 132 ALA A O 1
ATOM 1018 N N . CYS A 1 133 ? 9.887 -3.814 -5.214 1.00 78.00 133 CYS A N 1
ATOM 1019 C CA . CYS A 1 133 ? 10.480 -2.558 -4.778 1.00 78.00 133 CYS A CA 1
ATOM 1020 C C . CYS A 1 133 ? 11.191 -2.757 -3.434 1.00 78.00 133 CYS A C 1
ATOM 1022 O O . CYS A 1 133 ? 10.967 -2.029 -2.469 1.00 78.00 133 CYS A O 1
ATOM 1024 N N . SER A 1 134 ? 12.063 -3.765 -3.373 1.00 75.62 134 SER A N 1
ATOM 1025 C CA . SER A 1 134 ? 12.788 -4.141 -2.154 1.00 75.62 134 SER A CA 1
ATOM 1026 C C . SER A 1 134 ? 13.661 -3.014 -1.598 1.00 75.62 134 SER A C 1
ATOM 1028 O O . SER A 1 134 ? 13.800 -2.909 -0.383 1.00 75.62 134 SER A O 1
ATOM 1030 N N . HIS A 1 135 ? 14.135 -2.105 -2.459 1.00 73.12 135 HIS A N 1
ATOM 1031 C CA . HIS A 1 135 ? 14.962 -0.946 -2.097 1.00 73.12 135 HIS A CA 1
ATOM 1032 C C . HIS A 1 135 ? 14.332 -0.018 -1.048 1.00 73.12 135 HIS A C 1
ATOM 1034 O O . HIS A 1 135 ? 15.043 0.764 -0.420 1.00 73.12 135 HIS A O 1
ATOM 1040 N N . HIS A 1 136 ? 13.013 -0.074 -0.838 1.00 72.81 136 HIS A N 1
ATOM 1041 C CA . HIS A 1 136 ? 12.381 0.671 0.250 1.00 72.81 136 HIS A CA 1
ATOM 1042 C C . HIS A 1 136 ? 12.899 0.231 1.626 1.00 72.81 136 HIS A C 1
ATOM 1044 O O . HIS A 1 136 ? 13.024 1.076 2.508 1.00 72.81 136 HIS A O 1
ATOM 1050 N N . HIS A 1 137 ? 13.265 -1.042 1.805 1.00 69.88 137 HIS A N 1
ATOM 1051 C CA . HIS A 1 137 ? 13.885 -1.506 3.049 1.00 69.88 137 HIS A CA 1
ATOM 1052 C C . HIS A 1 137 ? 15.246 -0.835 3.270 1.00 69.88 137 HIS A C 1
ATOM 1054 O O . HIS A 1 137 ? 15.528 -0.375 4.376 1.00 69.88 137 HIS A O 1
ATOM 1060 N N . ASP A 1 138 ? 16.042 -0.696 2.207 1.00 71.88 138 ASP A N 1
ATOM 1061 C CA . ASP A 1 138 ? 17.388 -0.119 2.272 1.00 71.88 138 ASP A CA 1
ATOM 1062 C C . ASP A 1 138 ? 17.365 1.408 2.449 1.00 71.88 138 ASP A C 1
ATOM 1064 O O . ASP A 1 138 ? 18.158 1.971 3.205 1.00 71.88 138 ASP A O 1
ATOM 1068 N N . LEU A 1 139 ? 16.451 2.097 1.754 1.00 73.06 139 LEU A N 1
ATOM 1069 C CA . LEU A 1 139 ? 16.414 3.563 1.694 1.00 73.06 139 LEU A CA 1
ATOM 1070 C C . LEU A 1 139 ? 15.525 4.208 2.763 1.00 73.06 139 LEU A C 1
ATOM 1072 O O . LEU A 1 139 ? 15.827 5.314 3.222 1.00 73.06 139 LEU A O 1
ATOM 1076 N N . CYS A 1 140 ? 14.423 3.559 3.142 1.00 75.31 140 CYS A N 1
ATOM 1077 C CA . CYS A 1 140 ? 13.472 4.080 4.131 1.00 75.31 140 CYS A CA 1
ATOM 1078 C C . CYS A 1 140 ? 13.655 3.443 5.515 1.00 75.31 140 CYS A C 1
ATOM 1080 O O . CYS A 1 140 ? 13.187 4.005 6.505 1.00 75.31 140 CYS A O 1
ATOM 1082 N N . GLY A 1 141 ? 14.369 2.318 5.589 1.00 74.38 141 GLY A N 1
ATOM 1083 C CA . GLY A 1 141 ? 14.551 1.528 6.799 1.00 74.38 141 GLY A CA 1
ATOM 1084 C C . GLY A 1 141 ? 13.394 0.546 7.038 1.00 74.38 141 GLY A C 1
ATOM 1085 O O . GLY A 1 141 ? 12.257 0.818 6.643 1.00 74.38 141 GLY A O 1
ATOM 1086 N N . PRO A 1 142 ? 13.657 -0.588 7.713 1.00 71.94 142 PRO A N 1
ATOM 1087 C CA . PRO A 1 142 ? 12.659 -1.638 7.935 1.00 71.94 142 PRO A CA 1
ATOM 1088 C C . PRO A 1 142 ? 11.461 -1.149 8.759 1.00 71.94 142 PRO A C 1
ATOM 1090 O O . PRO A 1 142 ? 10.324 -1.495 8.459 1.00 71.94 142 PRO A O 1
ATOM 1093 N N . ASP A 1 143 ? 11.687 -0.261 9.731 1.00 78.12 143 ASP A N 1
ATOM 1094 C CA . ASP A 1 143 ? 10.627 0.268 10.601 1.00 78.12 143 ASP A CA 1
ATOM 1095 C C . ASP A 1 143 ? 9.649 1.211 9.879 1.00 78.12 143 ASP A C 1
ATOM 1097 O O . ASP A 1 143 ? 8.606 1.567 10.430 1.00 78.12 143 ASP A O 1
ATOM 1101 N N . ALA A 1 144 ? 9.977 1.638 8.655 1.00 79.94 144 ALA A N 1
ATOM 1102 C CA . ALA A 1 144 ? 9.107 2.470 7.833 1.00 79.94 144 ALA A CA 1
ATOM 1103 C C . ALA A 1 144 ? 8.110 1.649 7.002 1.00 79.94 144 ALA A C 1
ATOM 1105 O O . ALA A 1 144 ? 7.220 2.241 6.390 1.00 79.94 144 ALA A O 1
ATOM 1106 N N . VAL A 1 145 ? 8.250 0.320 6.948 1.00 84.94 145 VAL A N 1
ATOM 1107 C CA . VAL A 1 145 ? 7.453 -0.552 6.078 1.00 84.94 145 VAL A CA 1
ATOM 1108 C C . VAL A 1 145 ? 6.495 -1.403 6.907 1.00 84.94 145 VAL A C 1
ATOM 1110 O O . VAL A 1 145 ? 6.891 -2.157 7.789 1.00 84.94 145 VAL A O 1
ATOM 1113 N N . LEU A 1 146 ? 5.207 -1.298 6.592 1.00 88.25 146 LEU A N 1
ATOM 1114 C CA . LEU A 1 146 ? 4.157 -2.155 7.128 1.00 88.25 146 LEU A CA 1
ATOM 1115 C C . LEU A 1 146 ? 3.860 -3.267 6.137 1.00 88.25 146 LEU A C 1
ATOM 1117 O O . LEU A 1 146 ? 3.488 -2.983 5.000 1.00 88.25 146 LEU A O 1
ATOM 1121 N N . HIS A 1 147 ? 3.950 -4.515 6.580 1.00 89.56 147 HIS A N 1
ATOM 1122 C CA . HIS A 1 147 ? 3.519 -5.652 5.776 1.00 89.56 147 HIS A CA 1
ATOM 1123 C C . HIS A 1 147 ? 2.016 -5.883 5.922 1.00 89.56 147 HIS A C 1
ATOM 1125 O O . HIS A 1 147 ? 1.482 -5.978 7.032 1.00 89.56 147 HIS A O 1
ATOM 1131 N N . ILE A 1 148 ? 1.354 -5.994 4.779 1.00 91.88 148 ILE A N 1
ATOM 1132 C CA . ILE A 1 148 ? -0.081 -6.161 4.618 1.00 91.88 148 ILE A CA 1
ATOM 1133 C C . ILE A 1 148 ? -0.338 -7.577 4.123 1.00 91.88 148 ILE A C 1
ATOM 1135 O O . ILE A 1 148 ? 0.273 -8.048 3.167 1.00 91.88 148 ILE A O 1
ATOM 1139 N N . ARG A 1 149 ? -1.283 -8.258 4.761 1.00 89.81 149 ARG A N 1
ATOM 1140 C CA . ARG A 1 149 ? -1.709 -9.599 4.360 1.00 89.81 149 ARG A CA 1
ATOM 1141 C C . ARG A 1 149 ? -3.215 -9.731 4.383 1.00 89.81 149 ARG A C 1
ATOM 1143 O O . ARG A 1 149 ? -3.885 -8.992 5.095 1.00 89.81 149 ARG A O 1
ATOM 1150 N N . GLN A 1 150 ? -3.741 -10.705 3.659 1.00 90.88 150 GLN A N 1
ATOM 1151 C CA . GLN A 1 150 ? -5.160 -11.015 3.713 1.00 90.88 150 GLN A CA 1
ATOM 1152 C C . GLN A 1 150 ? -5.453 -12.012 4.843 1.00 90.88 150 GLN A C 1
ATOM 1154 O O . GLN A 1 150 ? -4.748 -13.007 4.998 1.00 90.88 150 GLN A O 1
ATOM 1159 N N . HIS A 1 151 ? -6.489 -11.748 5.636 1.00 89.69 151 HIS A N 1
ATOM 1160 C CA . HIS A 1 151 ? -6.989 -12.642 6.678 1.00 89.69 151 HIS A CA 1
ATOM 1161 C C . HIS A 1 151 ? -8.508 -12.491 6.802 1.00 89.69 151 HIS A C 1
ATOM 1163 O O . HIS A 1 151 ? -9.009 -11.390 7.030 1.00 89.69 151 HIS A O 1
ATOM 1169 N N . GLY A 1 152 ? -9.253 -13.589 6.639 1.00 86.88 152 GLY A N 1
ATOM 1170 C CA . GLY A 1 152 ? -10.719 -13.572 6.743 1.00 86.88 152 GLY A CA 1
ATOM 1171 C C . GLY A 1 152 ? -11.394 -12.571 5.794 1.00 86.88 152 GLY A C 1
ATOM 1172 O O . GLY A 1 152 ? -12.362 -11.924 6.173 1.00 86.88 152 GLY A O 1
ATOM 1173 N N . GLY A 1 153 ? -10.838 -12.373 4.592 1.00 87.12 153 GLY A N 1
ATOM 1174 C CA . GLY A 1 153 ? -11.332 -11.400 3.609 1.00 87.12 153 GLY A CA 1
ATOM 1175 C C . GLY A 1 153 ? -10.920 -9.941 3.857 1.00 87.12 153 GLY A C 1
ATOM 1176 O O . GLY A 1 153 ? -11.107 -9.111 2.971 1.00 87.12 153 GLY A O 1
ATOM 1177 N N . ALA A 1 154 ? -10.310 -9.621 5.001 1.00 89.81 154 ALA A N 1
ATOM 1178 C CA . ALA A 1 154 ? -9.781 -8.293 5.301 1.00 89.81 154 ALA A CA 1
ATOM 1179 C C . ALA A 1 154 ? -8.278 -8.205 5.004 1.00 89.81 154 ALA A C 1
ATOM 1181 O O . ALA A 1 154 ? -7.546 -9.182 5.151 1.00 89.81 154 ALA A O 1
ATOM 1182 N N . TYR A 1 155 ? -7.803 -7.017 4.632 1.00 92.81 155 TYR A N 1
ATOM 1183 C CA . TYR A 1 155 ? -6.373 -6.719 4.630 1.00 92.81 155 TYR A CA 1
ATOM 1184 C C . TYR A 1 155 ? -5.953 -6.284 6.024 1.00 92.81 155 TYR A C 1
ATOM 1186 O O . TYR A 1 155 ? -6.557 -5.379 6.596 1.00 92.81 155 TYR A O 1
ATOM 1194 N N . CYS A 1 156 ? -4.926 -6.918 6.570 1.00 93.69 156 CYS A N 1
ATOM 1195 C CA . CYS A 1 156 ? -4.484 -6.721 7.936 1.00 93.69 156 CYS A CA 1
ATOM 1196 C C . CYS A 1 156 ? -2.987 -6.445 8.010 1.00 93.69 156 CYS A C 1
ATOM 1198 O O . CYS A 1 156 ? -2.196 -7.002 7.247 1.00 93.69 156 CYS A O 1
ATOM 1200 N N . VAL A 1 157 ? -2.613 -5.647 9.005 1.00 92.56 157 VAL A N 1
ATOM 1201 C CA . VAL A 1 157 ? -1.231 -5.450 9.439 1.00 92.56 157 VAL A CA 1
ATOM 1202 C C . VAL A 1 157 ? -1.001 -6.277 10.700 1.00 92.56 157 VAL A C 1
ATOM 1204 O O . VAL A 1 157 ? -1.867 -6.352 11.580 1.00 92.56 157 VAL A O 1
ATOM 1207 N N . ARG A 1 158 ? 0.167 -6.916 10.779 1.00 90.75 158 ARG A N 1
ATOM 1208 C CA . ARG A 1 158 ? 0.629 -7.592 11.995 1.00 90.75 158 ARG A CA 1
ATOM 1209 C C . ARG A 1 158 ? 1.246 -6.573 12.938 1.00 90.75 158 ARG A C 1
ATOM 1211 O O . ARG A 1 158 ? 2.076 -5.773 12.520 1.00 90.75 158 ARG A O 1
ATOM 1218 N N . CYS A 1 159 ? 0.827 -6.602 14.195 1.00 88.25 159 CYS A N 1
ATOM 1219 C CA . CYS A 1 159 ? 1.210 -5.589 15.165 1.00 88.25 159 CYS A CA 1
ATOM 1220 C C . CYS A 1 159 ? 1.365 -6.208 16.555 1.00 88.25 159 CYS A C 1
ATOM 1222 O O . CYS A 1 159 ? 0.445 -6.827 17.086 1.00 88.25 159 CYS A O 1
ATOM 1224 N N . THR A 1 160 ? 2.526 -6.027 17.168 1.00 85.50 160 THR A N 1
ATOM 1225 C CA . THR A 1 160 ? 2.770 -6.301 18.587 1.00 85.50 160 THR A CA 1
ATOM 1226 C C . THR A 1 160 ? 2.166 -5.221 19.472 1.00 85.50 160 THR A C 1
ATOM 1228 O O . THR A 1 160 ? 2.032 -5.454 20.666 1.00 85.50 160 THR A O 1
ATOM 1231 N N . GLY A 1 161 ? 1.779 -4.065 18.922 1.00 83.06 161 GLY A N 1
ATOM 1232 C CA . GLY A 1 161 ? 1.200 -2.881 19.568 1.00 83.06 161 GLY A CA 1
ATOM 1233 C C . GLY A 1 161 ? 2.186 -2.051 20.382 1.00 83.06 161 GLY A C 1
ATOM 1234 O O . GLY A 1 161 ? 1.770 -1.118 21.060 1.00 83.06 161 GLY A O 1
ATOM 1235 N N . SER A 1 162 ? 3.472 -2.389 20.322 1.00 82.44 162 SER A N 1
ATOM 1236 C CA . SER A 1 162 ? 4.569 -1.610 20.903 1.00 82.44 162 SER A CA 1
ATOM 1237 C C . SER A 1 162 ? 5.455 -0.969 19.834 1.00 82.44 162 SER A C 1
ATOM 1239 O O . SER A 1 162 ? 6.480 -0.373 20.159 1.00 82.44 162 SER A O 1
ATOM 1241 N N . GLU A 1 163 ? 5.104 -1.113 18.555 1.00 85.12 163 GLU A N 1
ATOM 1242 C CA . GLU A 1 163 ? 5.874 -0.533 17.468 1.00 85.12 163 GLU A CA 1
ATOM 1243 C C . GLU A 1 163 ? 5.848 1.003 17.525 1.00 85.12 163 GLU A C 1
ATOM 1245 O O . GLU A 1 163 ? 4.779 1.589 17.718 1.00 85.12 163 GLU A O 1
ATOM 1250 N N . PRO A 1 164 ? 6.983 1.683 17.268 1.00 82.69 164 PRO A N 1
ATOM 1251 C CA . PRO A 1 164 ? 7.047 3.147 17.277 1.00 82.69 164 PRO A CA 1
ATOM 1252 C C . PRO A 1 164 ? 6.077 3.814 16.297 1.00 82.69 164 PRO A C 1
ATOM 1254 O O . PRO A 1 164 ? 5.629 4.934 16.524 1.00 82.69 164 PRO A O 1
ATOM 1257 N N . TRP A 1 165 ? 5.747 3.132 15.200 1.00 84.81 165 TRP A N 1
ATOM 1258 C CA . TRP A 1 165 ? 4.804 3.629 14.209 1.00 84.81 165 TRP A CA 1
ATOM 1259 C C . TRP A 1 165 ? 3.340 3.469 14.622 1.00 84.81 165 TRP A C 1
ATOM 1261 O O . TRP A 1 165 ? 2.481 4.159 14.072 1.00 84.81 165 TRP A O 1
ATOM 1271 N N . PHE A 1 166 ? 3.035 2.572 15.564 1.00 87.31 166 PHE A N 1
ATOM 1272 C CA . PHE A 1 166 ? 1.664 2.163 15.856 1.00 87.31 166 PHE A CA 1
ATOM 1273 C C . PHE A 1 166 ? 0.746 3.338 16.218 1.00 87.31 166 PHE A C 1
ATOM 1275 O O . PHE A 1 166 ? -0.293 3.460 15.563 1.00 87.31 166 PHE A O 1
ATOM 1282 N N . PRO A 1 167 ? 1.136 4.277 17.110 1.00 85.44 167 PRO A N 1
ATOM 1283 C CA . PRO A 1 167 ? 0.295 5.425 17.460 1.00 85.44 167 PRO A CA 1
ATOM 1284 C C . PRO A 1 167 ? -0.096 6.318 16.275 1.00 85.44 167 PRO A C 1
ATOM 1286 O O . PRO A 1 167 ? -1.122 6.992 16.318 1.00 85.44 167 PRO A O 1
ATOM 1289 N N . HIS A 1 168 ? 0.705 6.326 15.205 1.00 83.00 168 HIS A N 1
ATOM 1290 C CA . HIS A 1 168 ? 0.446 7.122 14.003 1.00 83.00 168 HIS A CA 1
ATOM 1291 C C . HIS A 1 168 ? -0.535 6.448 13.033 1.00 83.00 168 HIS A C 1
ATOM 1293 O O . HIS A 1 168 ? -1.140 7.122 12.202 1.00 83.00 168 HIS A O 1
ATOM 1299 N N . MET A 1 169 ? -0.718 5.131 13.151 1.00 87.94 169 MET A N 1
ATOM 1300 C CA . MET A 1 169 ? -1.569 4.338 12.259 1.00 87.94 169 MET A CA 1
ATOM 1301 C C . MET A 1 169 ? -2.925 3.983 12.885 1.00 87.94 169 MET A C 1
ATOM 1303 O O . MET A 1 169 ? -3.807 3.485 12.190 1.00 87.94 169 MET A O 1
ATOM 1307 N N . GLU A 1 170 ? -3.136 4.245 14.178 1.00 88.56 170 GLU A N 1
ATOM 1308 C CA . GLU A 1 170 ? -4.361 3.848 14.890 1.00 88.56 170 GLU A CA 1
ATOM 1309 C C . GLU A 1 170 ? -5.654 4.408 14.291 1.00 88.56 170 GLU A C 1
ATOM 1311 O O . GLU A 1 170 ? -6.704 3.773 14.406 1.00 88.56 170 GLU A O 1
ATOM 1316 N N . SER A 1 171 ? -5.593 5.565 13.626 1.00 87.69 171 SER A N 1
ATOM 1317 C CA . SER A 1 171 ? -6.753 6.170 12.965 1.00 87.69 171 SER A CA 1
ATOM 1318 C C . SER A 1 171 ? -7.295 5.327 11.808 1.00 87.69 171 SER A C 1
ATOM 1320 O O . SER A 1 171 ? -8.487 5.427 11.503 1.00 87.69 171 SER A O 1
ATOM 1322 N N . ILE A 1 172 ? -6.458 4.481 11.200 1.00 89.06 172 ILE A N 1
ATOM 1323 C CA . ILE A 1 172 ? -6.790 3.649 10.035 1.00 89.06 172 ILE A CA 1
ATOM 1324 C C . ILE A 1 172 ? -6.728 2.147 10.327 1.00 89.06 172 ILE A C 1
ATOM 1326 O O . ILE A 1 172 ? -6.873 1.335 9.417 1.00 89.06 172 ILE A O 1
ATOM 1330 N N . LEU A 1 173 ? -6.510 1.760 11.584 1.00 91.56 173 LEU A N 1
ATOM 1331 C CA . LEU A 1 173 ? -6.483 0.365 12.012 1.00 91.56 173 LEU A CA 1
ATOM 1332 C C . LEU A 1 173 ? -7.710 0.049 12.874 1.00 91.56 173 LEU A C 1
ATOM 1334 O O . LEU A 1 173 ? -8.074 0.792 13.792 1.00 91.56 173 LEU A O 1
ATOM 1338 N N . GLY A 1 174 ? -8.372 -1.063 12.561 1.00 91.31 174 GLY A N 1
ATOM 1339 C CA . GLY A 1 174 ? -9.561 -1.522 13.274 1.00 91.31 174 GLY A CA 1
ATOM 1340 C C . GLY A 1 174 ? -9.263 -2.256 14.580 1.00 91.31 174 GLY A C 1
ATOM 1341 O O . GLY A 1 174 ? -8.133 -2.299 15.073 1.00 91.31 174 GLY A O 1
ATOM 1342 N N . ASP A 1 175 ? -10.317 -2.835 15.153 1.00 91.12 175 ASP A N 1
ATOM 1343 C CA . ASP A 1 175 ? -10.187 -3.786 16.257 1.00 91.12 175 ASP A CA 1
ATOM 1344 C C . ASP A 1 175 ? -9.559 -5.102 15.755 1.00 91.12 175 ASP A C 1
ATOM 1346 O O . ASP A 1 175 ? -9.764 -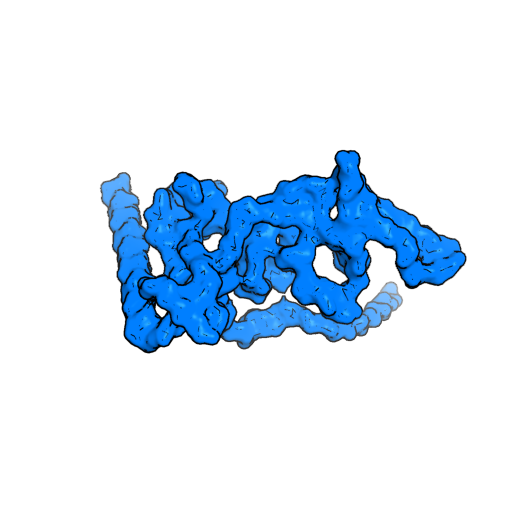5.465 14.594 1.00 91.12 175 ASP A O 1
ATOM 1350 N N . PRO A 1 176 ? -8.805 -5.834 16.598 1.00 90.75 176 PRO A N 1
ATOM 1351 C CA . PRO A 1 176 ? -8.193 -7.089 16.189 1.00 90.75 176 PRO A CA 1
ATOM 1352 C C . PRO A 1 176 ? -9.230 -8.108 15.708 1.00 90.75 176 PRO A C 1
ATOM 1354 O O . PRO A 1 176 ? -10.187 -8.397 16.434 1.00 90.75 176 PRO A O 1
ATOM 1357 N N . VAL A 1 177 ? -8.995 -8.667 14.517 1.00 90.75 177 VAL A N 1
ATOM 1358 C CA . VAL A 1 177 ? -9.826 -9.713 13.879 1.00 90.75 177 VAL A CA 1
ATOM 1359 C C . VAL A 1 177 ? -9.241 -11.115 14.033 1.00 90.75 177 VAL A C 1
ATOM 1361 O O . VAL A 1 177 ? -9.816 -12.093 13.568 1.00 90.75 177 VAL A O 1
ATOM 1364 N N . GLY A 1 178 ? -8.076 -11.213 14.664 1.00 87.50 178 GLY A N 1
ATOM 1365 C CA . GLY A 1 178 ? -7.380 -12.464 14.888 1.00 87.50 178 GLY A CA 1
ATOM 1366 C C . GLY A 1 178 ? -6.064 -12.248 15.616 1.00 87.50 178 GLY A C 1
ATOM 1367 O O . GLY A 1 178 ? -5.673 -11.120 15.946 1.00 87.50 178 GLY A O 1
ATOM 1368 N N . GLU A 1 179 ? -5.380 -13.357 15.826 1.00 87.44 179 GLU A N 1
ATOM 1369 C CA . GLU A 1 179 ? -4.089 -13.433 16.486 1.00 87.44 179 GLU A CA 1
ATOM 1370 C C . GLU A 1 179 ? -3.127 -14.208 15.598 1.00 87.44 179 GLU A C 1
ATOM 1372 O O . GLU A 1 179 ? -3.539 -15.055 14.807 1.00 87.44 179 GLU A O 1
ATOM 1377 N N . ASP A 1 180 ? -1.843 -13.912 15.726 1.00 86.56 180 ASP A N 1
ATOM 1378 C CA . ASP A 1 180 ? -0.787 -14.620 15.023 1.00 86.56 180 ASP A CA 1
ATOM 1379 C C . ASP A 1 180 ? 0.473 -14.714 15.879 1.00 86.56 180 ASP A C 1
ATOM 1381 O O . ASP A 1 180 ? 0.576 -14.108 16.955 1.00 86.56 180 ASP A O 1
ATOM 1385 N N . ARG A 1 181 ? 1.446 -15.478 15.393 1.00 88.00 181 ARG A N 1
ATOM 1386 C CA . ARG A 1 181 ? 2.794 -15.523 15.937 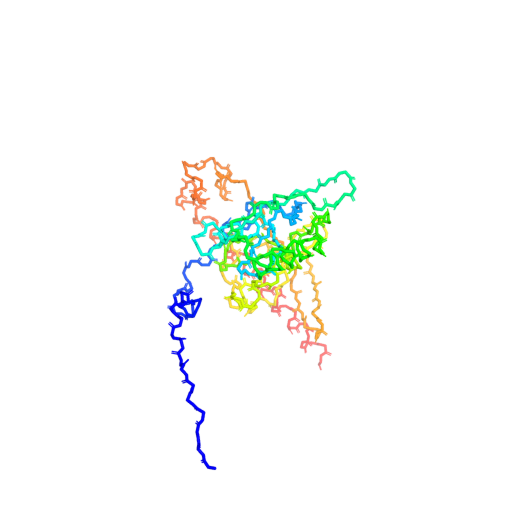1.00 88.00 181 ARG A CA 1
ATOM 1387 C C . ARG A 1 181 ? 3.800 -15.200 14.848 1.00 88.00 181 ARG A C 1
ATOM 1389 O O . ARG A 1 181 ? 3.668 -15.646 13.714 1.00 88.00 181 ARG A O 1
ATOM 1396 N N . ASP A 1 182 ? 4.807 -14.413 15.198 1.00 83.94 182 ASP A N 1
ATOM 1397 C CA . ASP A 1 182 ? 5.964 -14.269 14.324 1.00 83.94 182 ASP A CA 1
ATOM 1398 C C . ASP A 1 182 ? 6.849 -15.524 14.351 1.00 83.94 182 ASP A C 1
ATOM 1400 O O . ASP A 1 182 ? 6.602 -16.477 15.091 1.00 83.94 182 ASP A O 1
ATOM 1404 N N . GLU A 1 183 ? 7.909 -15.505 13.547 1.00 82.81 183 GLU A N 1
ATOM 1405 C CA . GLU A 1 183 ? 8.887 -16.595 13.431 1.00 82.81 183 GLU A CA 1
ATOM 1406 C C . GLU A 1 183 ? 9.581 -16.935 14.761 1.00 82.81 183 GLU A C 1
ATOM 1408 O O . GLU A 1 183 ? 10.069 -18.045 14.943 1.00 82.81 183 GLU A O 1
ATOM 1413 N N . HIS A 1 184 ? 9.578 -16.006 15.720 1.00 84.19 184 HIS A N 1
ATOM 1414 C CA . HIS A 1 184 ? 10.146 -16.177 17.058 1.00 84.19 184 HIS A CA 1
ATOM 1415 C C . HIS A 1 184 ? 9.075 -16.571 18.091 1.00 84.19 184 HIS A C 1
ATOM 1417 O O . HIS A 1 184 ? 9.314 -16.527 19.299 1.00 84.19 184 HIS A O 1
ATOM 1423 N N . GLY A 1 185 ? 7.863 -16.910 17.639 1.00 83.56 185 GLY A N 1
ATOM 1424 C CA . GLY A 1 185 ? 6.735 -17.279 18.488 1.00 83.56 185 GLY A CA 1
ATOM 1425 C C . GLY A 1 185 ? 6.101 -16.106 19.244 1.00 83.56 185 GLY A C 1
ATOM 1426 O O . GLY A 1 185 ? 5.206 -16.338 20.072 1.00 83.56 185 GLY A O 1
ATOM 1427 N N . ARG A 1 186 ? 6.530 -14.861 18.981 1.00 84.69 186 ARG A N 1
ATOM 1428 C CA . ARG A 1 186 ? 5.994 -13.666 19.639 1.00 84.69 186 ARG A CA 1
ATOM 1429 C C . ARG A 1 186 ? 4.613 -13.368 19.101 1.00 84.69 186 ARG A C 1
ATOM 1431 O O . ARG A 1 186 ? 4.347 -13.431 17.908 1.00 84.69 186 ARG A O 1
ATOM 1438 N N . TYR A 1 187 ? 3.737 -13.010 20.019 1.00 85.69 187 TYR A N 1
ATOM 1439 C CA . TYR A 1 187 ? 2.355 -12.708 19.707 1.00 85.69 187 TYR A CA 1
ATOM 1440 C C . TYR A 1 187 ? 2.194 -11.446 18.875 1.00 85.69 187 TYR A C 1
ATOM 1442 O O . TYR A 1 187 ? 2.775 -10.408 19.195 1.00 85.69 187 TYR A O 1
ATOM 1450 N N . GLN A 1 188 ? 1.315 -11.526 17.885 1.00 89.06 188 GLN A N 1
ATOM 1451 C CA . GLN A 1 188 ? 0.925 -10.407 17.051 1.00 89.06 188 GLN A CA 1
ATOM 1452 C C . GLN A 1 188 ? -0.597 -10.335 16.948 1.00 89.06 188 GLN A C 1
ATOM 1454 O O . GLN A 1 188 ? -1.287 -11.339 16.790 1.00 89.06 188 GLN A O 1
ATOM 1459 N N . LEU A 1 189 ? -1.118 -9.118 17.022 1.00 90.25 189 LEU A N 1
ATOM 1460 C CA . LEU A 1 189 ? -2.494 -8.806 16.680 1.00 90.25 189 LEU A CA 1
ATOM 1461 C C . LEU A 1 189 ? -2.621 -8.669 15.169 1.00 90.25 189 LEU A C 1
ATOM 1463 O O . LEU A 1 189 ? -1.747 -8.108 14.500 1.00 90.25 189 LEU A O 1
ATOM 1467 N N . LEU A 1 190 ? -3.756 -9.129 14.655 1.00 92.44 190 LEU A N 1
ATOM 1468 C CA . LEU A 1 190 ? -4.187 -8.876 13.291 1.00 92.44 190 LEU A CA 1
ATOM 1469 C C . LEU A 1 190 ? -5.138 -7.696 13.255 1.00 92.44 190 LEU A C 1
ATOM 1471 O O . LEU A 1 190 ? -6.311 -7.831 13.602 1.00 92.44 190 LEU A O 1
ATOM 1475 N N . LEU A 1 191 ? -4.631 -6.542 12.833 1.00 93.69 191 LEU A N 1
ATOM 1476 C CA . LEU A 1 191 ? -5.411 -5.313 12.778 1.00 93.69 191 LEU A CA 1
ATOM 1477 C C . LEU A 1 191 ? -5.841 -5.043 11.334 1.00 93.69 191 LEU A C 1
ATOM 1479 O O . LEU A 1 191 ? -4.968 -4.8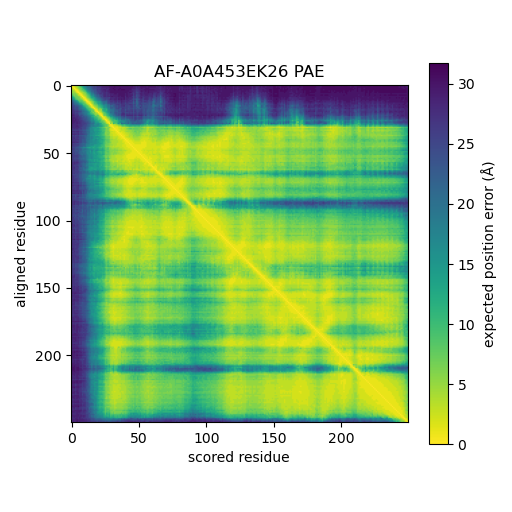70 10.481 1.00 93.69 191 LEU A O 1
ATOM 1483 N N . PRO A 1 192 ? -7.149 -5.014 11.030 1.00 94.25 192 PRO A N 1
ATOM 1484 C CA . PRO A 1 192 ? -7.616 -4.729 9.684 1.00 94.25 192 PRO A CA 1
ATOM 1485 C C . PRO A 1 192 ? -7.341 -3.266 9.319 1.00 94.25 192 PRO A C 1
ATOM 1487 O O . PRO A 1 192 ? -7.533 -2.366 10.140 1.00 94.25 192 PRO A O 1
ATOM 1490 N N . VAL A 1 193 ? -6.920 -3.038 8.077 1.00 92.88 193 VAL A N 1
ATOM 1491 C CA . VAL A 1 193 ? -6.797 -1.709 7.475 1.00 92.88 193 VAL A CA 1
ATOM 1492 C C . VAL A 1 193 ? -8.198 -1.215 7.127 1.00 92.88 193 VAL A C 1
ATOM 1494 O O . VAL A 1 193 ? -8.925 -1.837 6.349 1.00 92.88 193 VAL A O 1
ATOM 1497 N N . LEU A 1 194 ? -8.597 -0.099 7.727 1.00 90.38 194 LEU A N 1
ATOM 1498 C CA . LEU A 1 194 ? -9.902 0.514 7.526 1.00 90.38 194 LEU A CA 1
ATOM 1499 C C . LEU A 1 194 ? -9.876 1.348 6.251 1.00 90.38 194 LEU A C 1
ATOM 1501 O O . LEU A 1 194 ? -9.291 2.428 6.225 1.00 90.38 194 LEU A O 1
ATOM 1505 N N . ARG A 1 195 ? -10.524 0.848 5.198 1.00 86.00 195 ARG A N 1
ATOM 1506 C CA . ARG A 1 195 ? -10.629 1.574 3.930 1.00 86.00 195 ARG A CA 1
ATOM 1507 C C . ARG A 1 195 ? -11.700 2.654 3.982 1.00 86.00 195 ARG A C 1
ATOM 1509 O O . ARG A 1 195 ? -12.732 2.479 4.635 1.00 86.00 195 ARG A O 1
ATOM 1516 N N . ARG A 1 196 ? -11.480 3.737 3.243 1.00 84.06 196 ARG A N 1
ATOM 1517 C CA . ARG A 1 196 ? -12.396 4.875 3.133 1.00 84.06 196 ARG A CA 1
ATOM 1518 C C . ARG A 1 196 ? -12.519 5.312 1.683 1.00 84.06 196 ARG A C 1
ATOM 1520 O O . ARG A 1 196 ? -11.637 5.069 0.868 1.00 84.06 196 ARG A O 1
ATOM 1527 N N . ALA A 1 197 ? -13.644 5.932 1.352 1.00 81.62 197 ALA A N 1
ATOM 1528 C CA . ALA A 1 197 ? -13.824 6.527 0.038 1.00 81.62 197 ALA A CA 1
ATOM 1529 C C . ALA A 1 197 ? -13.109 7.892 -0.001 1.00 81.62 197 ALA A C 1
ATOM 1531 O O . ALA A 1 197 ? -13.344 8.704 0.899 1.00 81.62 197 ALA A O 1
ATOM 1532 N N . PRO A 1 198 ? -12.271 8.167 -1.018 1.00 81.75 198 PRO A N 1
ATOM 1533 C CA . PRO A 1 198 ? -11.665 9.483 -1.201 1.00 81.75 198 PRO A CA 1
ATOM 1534 C C . PRO A 1 198 ? -12.722 10.591 -1.231 1.00 81.75 198 PRO A C 1
ATOM 1536 O O . PRO A 1 198 ? -13.816 10.404 -1.769 1.00 81.75 198 PRO A O 1
ATOM 1539 N N . GLY A 1 199 ? -12.414 11.742 -0.632 1.00 83.69 199 GLY A N 1
ATOM 1540 C CA . GLY A 1 199 ? -13.329 12.887 -0.599 1.00 83.69 199 GLY A CA 1
ATOM 1541 C C . GLY A 1 199 ? -14.577 12.690 0.277 1.00 83.69 199 GLY A C 1
ATOM 1542 O O . GLY A 1 199 ? -15.499 13.510 0.226 1.00 83.69 199 GLY A O 1
ATOM 1543 N N . LYS A 1 200 ? -14.633 11.637 1.104 1.00 87.62 200 LYS A N 1
ATOM 1544 C CA . LYS A 1 200 ? -15.691 11.434 2.105 1.00 87.62 200 LYS A CA 1
ATOM 1545 C C . LYS A 1 200 ? -15.166 11.649 3.520 1.00 87.62 200 LYS A C 1
ATOM 1547 O O . LYS A 1 200 ? -14.066 11.232 3.861 1.00 87.62 200 LYS A O 1
ATOM 1552 N N . CYS A 1 201 ? -16.004 12.248 4.361 1.00 88.50 201 CYS A N 1
ATOM 1553 C CA . CYS A 1 201 ? -15.755 12.414 5.780 1.00 88.50 201 CYS A CA 1
ATOM 1554 C C . CYS A 1 201 ? -15.597 11.041 6.431 1.00 88.50 201 CYS A C 1
ATOM 1556 O O . CYS A 1 201 ? -16.507 10.212 6.389 1.00 88.50 201 CYS A O 1
ATOM 1558 N N . VAL A 1 202 ? -14.466 10.854 7.097 1.00 86.31 202 VAL A N 1
ATOM 1559 C CA . VAL A 1 202 ? -14.091 9.652 7.839 1.00 86.31 202 VAL A CA 1
ATOM 1560 C C . VAL A 1 202 ? -15.161 9.213 8.842 1.00 86.31 202 VAL A C 1
ATOM 1562 O O . VAL A 1 202 ? -15.340 8.018 9.073 1.00 86.31 202 VAL A O 1
ATOM 1565 N N . GLN A 1 203 ? -15.853 10.178 9.451 1.00 90.50 203 GLN A N 1
ATOM 1566 C CA . GLN A 1 203 ? -16.799 9.917 10.530 1.00 90.50 203 GLN A CA 1
ATOM 1567 C C . GLN A 1 203 ? -18.227 9.679 10.035 1.00 90.50 203 GLN A C 1
ATOM 1569 O O . GLN A 1 203 ? -18.878 8.739 10.478 1.00 90.50 203 GLN A O 1
ATOM 1574 N N . CYS A 1 204 ? -18.741 10.550 9.163 1.00 91.12 204 CYS A N 1
ATOM 1575 C CA . CYS A 1 204 ? -20.156 10.545 8.777 1.00 91.12 204 CYS A CA 1
ATOM 1576 C C . CYS A 1 204 ? -20.405 10.166 7.310 1.00 91.12 204 CYS A C 1
ATOM 1578 O O . CYS A 1 204 ? -21.556 10.059 6.900 1.00 91.12 204 CYS A O 1
ATOM 1580 N N . GLY A 1 205 ? -19.356 10.007 6.497 1.00 89.75 205 GLY A N 1
ATOM 1581 C CA . GLY A 1 205 ? -19.468 9.685 5.072 1.00 89.75 205 GLY A CA 1
ATOM 1582 C C . GLY A 1 205 ? -19.934 10.838 4.173 1.00 89.75 205 GLY A C 1
ATOM 1583 O O . GLY A 1 205 ? -20.047 10.649 2.963 1.00 89.75 205 GLY A O 1
ATOM 1584 N N . ALA A 1 206 ? -20.189 12.033 4.721 1.00 90.56 206 ALA A N 1
ATOM 1585 C CA . ALA A 1 206 ? -20.553 13.211 3.932 1.00 90.56 206 ALA A CA 1
ATOM 1586 C C . ALA A 1 206 ? -19.416 13.640 2.993 1.00 90.56 206 ALA A C 1
ATOM 1588 O O . ALA A 1 206 ? -18.246 13.398 3.275 1.00 90.56 206 ALA A O 1
ATOM 1589 N N . GLN A 1 207 ? -19.744 14.307 1.887 1.00 89.94 207 GLN A N 1
ATOM 1590 C CA . GLN A 1 207 ? -18.728 14.863 0.992 1.00 89.94 207 GLN A CA 1
ATOM 1591 C C . GLN A 1 207 ? -17.899 15.926 1.727 1.00 89.94 207 GLN A C 1
ATOM 1593 O O . GLN A 1 207 ? -18.460 16.823 2.360 1.00 89.94 207 GLN A O 1
ATOM 1598 N N . VAL A 1 208 ? -16.573 15.851 1.622 1.00 85.88 208 VAL A N 1
ATOM 1599 C CA . VAL A 1 208 ? -15.682 16.932 2.060 1.00 85.88 208 VAL A CA 1
ATOM 1600 C C . VAL A 1 208 ? -15.360 17.848 0.882 1.00 85.88 208 VAL A C 1
ATOM 1602 O O . VAL A 1 208 ? -15.256 17.408 -0.260 1.00 85.88 208 VAL A O 1
ATOM 1605 N N . GLN A 1 209 ? -15.230 19.146 1.158 1.00 72.12 209 GLN A N 1
ATOM 1606 C CA . GLN A 1 209 ? -14.977 20.167 0.131 1.00 72.12 209 GLN A CA 1
ATOM 1607 C C . GLN A 1 209 ? -13.594 20.045 -0.531 1.00 72.12 209 GLN A C 1
ATOM 1609 O O . GLN A 1 209 ? -13.379 20.621 -1.590 1.00 72.12 209 GLN A O 1
ATOM 1614 N N . TRP A 1 210 ? -12.660 19.334 0.105 1.00 65.12 210 TRP A N 1
ATOM 1615 C CA . TRP A 1 210 ? -11.280 19.180 -0.343 1.00 65.12 210 TRP A CA 1
ATOM 1616 C C . TRP A 1 210 ? -10.870 17.728 -0.143 1.00 65.12 210 TRP A C 1
ATOM 1618 O O . TRP A 1 210 ? -11.043 17.211 0.960 1.00 65.12 210 TRP A O 1
ATOM 1628 N N . ASP A 1 211 ? -10.277 17.103 -1.158 1.00 63.47 211 ASP A N 1
ATOM 1629 C CA . ASP A 1 211 ? -9.879 15.687 -1.109 1.00 63.47 211 ASP A CA 1
ATOM 1630 C C . ASP A 1 211 ? -8.880 15.372 0.017 1.00 63.47 211 ASP A C 1
ATOM 1632 O O . ASP A 1 211 ? -8.770 14.229 0.448 1.00 63.47 211 ASP A O 1
ATOM 1636 N N . SER A 1 212 ? -8.171 16.385 0.525 1.00 61.16 212 SER A N 1
ATOM 1637 C CA . SER A 1 212 ? -7.228 16.266 1.640 1.00 61.16 212 SER A CA 1
ATOM 1638 C C . SER A 1 212 ? -7.854 16.415 3.030 1.00 61.16 212 SER A C 1
ATOM 1640 O O . SER A 1 212 ? -7.166 16.170 4.021 1.00 61.16 212 SER A O 1
ATOM 1642 N N . LYS A 1 213 ? -9.122 16.839 3.147 1.00 70.88 213 LYS A N 1
ATOM 1643 C CA . LYS A 1 213 ? -9.796 16.943 4.449 1.00 70.88 213 LYS A CA 1
ATOM 1644 C C . LYS A 1 213 ? -10.395 15.598 4.843 1.00 70.88 213 LYS A C 1
ATOM 1646 O O . LYS A 1 213 ? -11.305 15.102 4.196 1.00 70.88 213 LYS A O 1
ATOM 1651 N N . GLU A 1 214 ? -9.958 15.067 5.976 1.00 78.62 214 GLU A N 1
ATOM 1652 C CA . GLU A 1 214 ? -10.498 13.824 6.539 1.00 78.62 214 GLU A CA 1
ATOM 1653 C C . GLU A 1 214 ? -11.903 14.012 7.140 1.00 78.62 214 GLU A C 1
ATOM 1655 O O . GLU A 1 214 ? -12.724 13.095 7.139 1.00 78.62 214 GLU A O 1
ATOM 1660 N N . HIS A 1 215 ? -12.233 15.216 7.619 1.00 87.56 215 HIS A N 1
ATOM 1661 C CA . HIS A 1 215 ? -13.496 15.487 8.312 1.00 87.56 215 HIS A CA 1
ATOM 1662 C C . HIS A 1 215 ? -14.214 16.698 7.719 1.00 87.56 215 HIS A C 1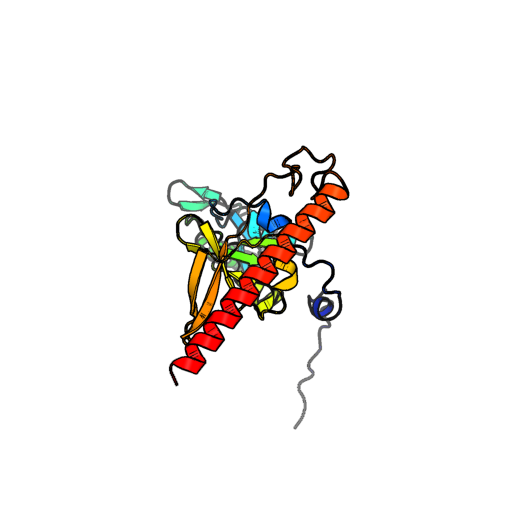
ATOM 1664 O O . HIS A 1 215 ? -13.599 17.704 7.362 1.00 87.56 215 HIS A O 1
ATOM 1670 N N . CYS A 1 216 ? -15.545 16.626 7.645 1.00 89.81 216 CYS A N 1
ATOM 1671 C CA . CYS A 1 216 ? -16.371 17.732 7.151 1.00 89.81 216 CYS A CA 1
ATOM 1672 C C . CYS A 1 216 ? -16.563 18.856 8.182 1.00 89.81 216 CYS A C 1
ATOM 1674 O O . CYS A 1 216 ? -16.981 19.951 7.814 1.00 89.81 216 CYS A O 1
ATOM 1676 N N . SER A 1 217 ? -16.296 18.594 9.463 1.00 90.25 217 SER A N 1
ATOM 1677 C CA . SER A 1 217 ? -16.485 19.544 10.562 1.00 90.25 217 SER A CA 1
ATOM 1678 C C . SER A 1 217 ? -15.680 19.136 11.803 1.00 90.25 217 SER A C 1
ATOM 1680 O O . SER A 1 217 ? -15.302 17.970 11.947 1.00 90.25 217 SER A O 1
ATOM 1682 N N . GLU A 1 218 ? -15.453 20.078 12.722 1.00 91.25 218 GLU A N 1
ATOM 1683 C CA . GLU A 1 218 ? -14.795 19.809 14.011 1.00 91.25 218 GLU A CA 1
ATOM 1684 C C . GLU A 1 218 ? -15.525 18.750 14.859 1.00 91.25 218 GLU A C 1
ATOM 1686 O O . GLU A 1 218 ? -14.850 17.854 15.367 1.00 91.25 218 GLU A O 1
ATOM 1691 N N . PRO A 1 219 ? -16.875 18.734 14.959 1.00 95.00 219 PRO A N 1
ATOM 1692 C CA . PRO A 1 219 ? -17.583 17.647 15.635 1.00 95.00 219 PRO A CA 1
ATOM 1693 C C . PRO A 1 219 ? -17.304 16.265 15.034 1.00 95.00 219 PRO A C 1
ATOM 1695 O O . PRO A 1 219 ? -17.170 15.292 15.773 1.00 95.00 219 PRO A O 1
ATOM 1698 N N . CYS A 1 220 ? -17.174 16.161 13.705 1.00 92.81 220 CYS A N 1
ATOM 1699 C CA . CYS A 1 220 ? -16.814 14.897 13.061 1.00 92.81 220 CYS A CA 1
ATOM 1700 C C . CYS A 1 220 ? -15.384 14.465 13.400 1.00 92.81 220 CYS A C 1
ATOM 1702 O O . CYS A 1 220 ? -15.158 13.279 13.635 1.00 92.81 220 CYS A O 1
ATOM 1704 N N . ALA A 1 221 ? -14.439 15.407 13.461 1.00 90.12 221 ALA A N 1
ATOM 1705 C CA . ALA A 1 221 ? -13.070 15.125 13.889 1.00 90.12 221 ALA A CA 1
ATOM 1706 C C . ALA A 1 221 ? -13.021 14.659 15.354 1.00 90.12 221 ALA A C 1
ATOM 1708 O O . ALA A 1 221 ? -12.417 13.632 15.658 1.00 90.12 221 ALA A O 1
ATOM 1709 N N . ALA A 1 222 ? -13.724 15.353 16.254 1.00 92.69 222 ALA A N 1
ATOM 1710 C CA . ALA A 1 222 ? -13.797 14.993 17.669 1.00 92.69 222 ALA A CA 1
ATOM 1711 C C . ALA A 1 222 ? -14.428 13.606 17.887 1.00 92.69 222 ALA A C 1
ATOM 1713 O O . ALA A 1 222 ? -13.873 12.778 18.610 1.00 92.69 222 ALA A O 1
ATOM 1714 N N . ALA A 1 223 ? -15.548 13.320 17.216 1.00 94.75 223 ALA A N 1
ATOM 1715 C CA . ALA A 1 223 ? -16.204 12.017 17.291 1.00 94.75 223 ALA A CA 1
ATOM 1716 C C . ALA A 1 223 ? -15.316 10.892 16.732 1.00 94.75 223 ALA A C 1
ATOM 1718 O O . ALA A 1 223 ? -15.233 9.816 17.325 1.00 94.75 223 ALA A O 1
ATOM 1719 N N . HIS A 1 224 ? -14.596 11.142 15.634 1.00 91.38 224 HIS A N 1
ATOM 1720 C CA . HIS A 1 224 ? -13.639 10.176 15.094 1.00 91.38 224 HIS A CA 1
ATOM 1721 C C . HIS A 1 224 ? -12.486 9.905 16.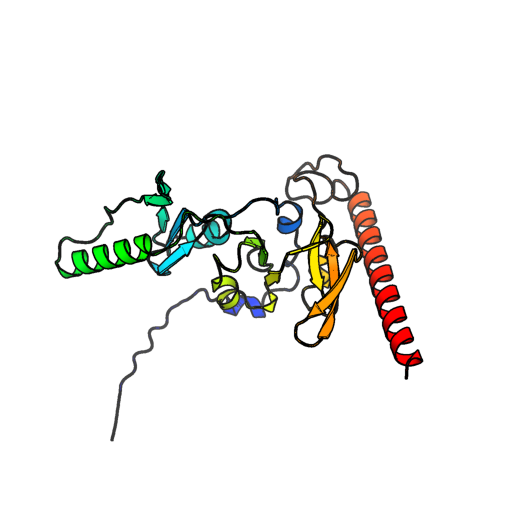065 1.00 91.38 224 HIS A C 1
ATOM 1723 O O . HIS A 1 224 ? -12.173 8.743 16.326 1.00 91.38 224 HIS A O 1
ATOM 1729 N N . HIS A 1 225 ? -11.902 10.944 16.667 1.00 91.56 225 HIS A N 1
ATOM 1730 C CA . HIS A 1 225 ? -10.870 10.784 17.693 1.00 91.56 225 HIS A CA 1
ATOM 1731 C C . HIS A 1 225 ? -11.370 9.967 18.892 1.00 91.56 225 HIS A C 1
ATOM 1733 O O . HIS A 1 225 ? -10.641 9.108 19.390 1.00 91.56 225 HIS A O 1
ATOM 1739 N N . GLN A 1 226 ? -12.623 10.162 19.314 1.00 95.19 226 GLN A N 1
ATOM 1740 C CA . GLN A 1 226 ? -13.235 9.365 20.377 1.00 95.19 226 GLN A CA 1
ATOM 1741 C C . GLN A 1 226 ? -13.365 7.885 19.982 1.00 95.19 226 GLN A C 1
ATOM 1743 O O . GLN A 1 226 ? -13.037 7.006 20.778 1.00 95.19 226 GLN A O 1
ATOM 1748 N N . VAL A 1 227 ? -13.769 7.585 18.742 1.00 93.12 227 VAL A N 1
ATOM 1749 C CA . VAL A 1 227 ? -13.815 6.203 18.225 1.00 93.12 227 VAL A CA 1
ATOM 1750 C C . VAL A 1 227 ? -12.422 5.564 18.214 1.00 93.12 227 VAL A C 1
ATOM 1752 O O . VAL A 1 227 ? -12.276 4.392 18.574 1.00 93.12 227 VAL A O 1
ATOM 1755 N N . VAL A 1 228 ? -11.389 6.313 17.817 1.00 92.25 228 VAL A N 1
ATOM 1756 C CA . VAL A 1 228 ? -9.997 5.834 17.826 1.00 92.25 228 VAL A CA 1
ATOM 1757 C C . VAL A 1 228 ? -9.529 5.539 19.254 1.00 92.25 228 VAL A C 1
ATOM 1759 O O . VAL A 1 228 ? -8.967 4.468 19.489 1.00 92.25 228 VAL A O 1
ATOM 1762 N N . ALA A 1 229 ? -9.823 6.425 20.210 1.00 93.81 2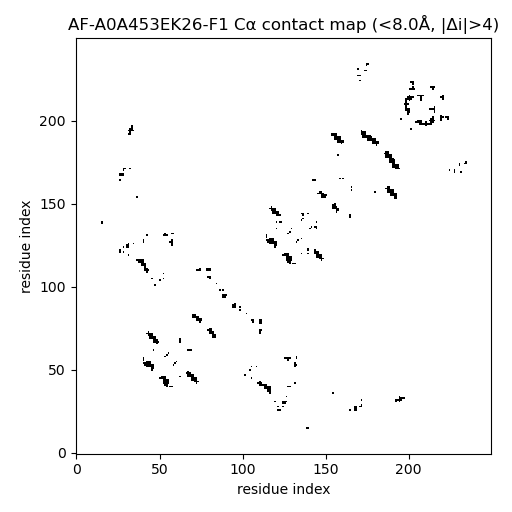29 ALA A N 1
ATOM 1763 C CA . ALA A 1 229 ? -9.501 6.228 21.624 1.00 93.81 229 ALA A CA 1
ATOM 1764 C C . ALA A 1 229 ? -10.191 4.981 22.204 1.00 93.81 229 ALA A C 1
ATOM 1766 O O . ALA A 1 229 ? -9.529 4.125 22.782 1.00 93.81 229 ALA A O 1
ATOM 1767 N N . GLN A 1 230 ? -11.487 4.794 21.943 1.00 94.62 230 GLN A N 1
ATOM 1768 C CA . GLN A 1 230 ? -12.221 3.606 22.397 1.00 94.62 230 GLN A CA 1
ATOM 1769 C C . GLN A 1 230 ? -11.653 2.300 21.819 1.00 94.62 230 GLN A C 1
ATOM 1771 O O . GLN A 1 230 ? -11.610 1.275 22.499 1.00 94.62 230 GLN A O 1
ATOM 1776 N N . ARG A 1 231 ? -11.210 2.301 20.553 1.00 92.56 231 ARG A N 1
ATOM 1777 C CA . ARG A 1 231 ? -10.519 1.139 19.962 1.00 92.56 231 ARG A CA 1
ATOM 1778 C C . ARG A 1 231 ? -9.190 0.865 20.659 1.00 92.56 231 ARG A C 1
ATOM 1780 O O . ARG A 1 231 ? -8.849 -0.297 20.872 1.00 92.56 231 ARG A O 1
ATOM 1787 N N . ARG A 1 232 ? -8.442 1.913 21.014 1.00 91.38 232 ARG A N 1
ATOM 1788 C CA . ARG A 1 232 ? -7.193 1.779 21.771 1.00 91.38 232 ARG A CA 1
ATOM 1789 C C . ARG A 1 232 ? -7.449 1.121 23.123 1.00 91.38 232 ARG A C 1
ATOM 1791 O O . ARG A 1 232 ? -6.846 0.087 23.396 1.00 91.38 232 ARG A O 1
ATOM 1798 N N . GLU A 1 233 ? -8.407 1.634 23.889 1.00 92.25 233 GLU A N 1
ATOM 1799 C CA . GLU A 1 233 ? -8.795 1.076 25.190 1.00 92.25 233 GLU A CA 1
ATOM 1800 C C . GLU A 1 233 ? -9.178 -0.407 25.082 1.00 92.25 233 GLU A C 1
ATOM 1802 O O . GLU A 1 233 ? -8.687 -1.242 25.842 1.00 92.25 233 GLU A O 1
ATOM 1807 N N . ARG A 1 234 ? -9.986 -0.783 24.078 1.00 90.56 234 ARG A N 1
ATOM 1808 C CA . ARG A 1 234 ? -10.339 -2.194 23.837 1.00 90.56 234 ARG A CA 1
ATOM 1809 C C . ARG A 1 234 ? -9.122 -3.070 23.538 1.00 90.56 234 ARG A C 1
ATOM 1811 O O . ARG A 1 234 ? -9.060 -4.207 24.008 1.00 90.56 234 ARG A O 1
ATOM 1818 N N . ARG A 1 235 ? -8.161 -2.578 22.750 1.00 89.19 235 ARG A N 1
ATOM 1819 C CA . ARG A 1 235 ? -6.920 -3.312 22.437 1.00 89.19 235 ARG A CA 1
ATOM 1820 C C . ARG A 1 235 ? -6.042 -3.491 23.672 1.00 89.19 235 ARG A C 1
ATOM 1822 O O . ARG A 1 235 ? -5.513 -4.582 23.884 1.00 89.19 235 ARG A O 1
ATOM 1829 N N . GLU A 1 236 ? -5.898 -2.446 24.476 1.00 88.50 236 GLU A N 1
ATOM 1830 C CA . GLU A 1 236 ? -5.130 -2.476 25.721 1.00 88.50 236 GLU A CA 1
ATOM 1831 C C . GLU A 1 236 ? -5.761 -3.432 26.737 1.00 88.50 236 GLU A C 1
ATOM 1833 O O . GLU A 1 236 ? -5.061 -4.288 27.278 1.00 88.50 236 GLU A O 1
ATOM 1838 N N . ALA A 1 237 ? -7.086 -3.390 26.903 1.00 88.81 237 ALA A N 1
ATOM 1839 C CA . ALA A 1 237 ? -7.818 -4.314 27.765 1.00 88.81 237 ALA A CA 1
ATOM 1840 C C . ALA A 1 237 ? -7.637 -5.782 27.337 1.00 88.81 237 ALA A C 1
ATOM 1842 O O . ALA A 1 237 ? -7.348 -6.638 28.173 1.00 88.81 237 ALA A O 1
ATOM 1843 N N . ARG A 1 238 ? -7.728 -6.082 26.030 1.00 85.75 238 ARG A N 1
ATOM 1844 C CA . ARG A 1 238 ? -7.465 -7.435 25.496 1.00 85.75 238 ARG A CA 1
ATOM 1845 C C . ARG A 1 238 ? -6.041 -7.903 25.794 1.00 85.75 238 ARG A C 1
ATOM 1847 O O . ARG A 1 238 ? -5.841 -9.049 26.190 1.00 85.75 238 ARG A O 1
ATOM 1854 N N . ARG A 1 239 ? -5.051 -7.022 25.628 1.00 84.00 239 ARG A N 1
ATOM 1855 C CA . ARG A 1 239 ? -3.653 -7.334 25.954 1.00 84.00 239 ARG A CA 1
ATOM 1856 C C . ARG A 1 239 ? -3.485 -7.618 27.444 1.00 84.00 239 ARG A C 1
ATOM 1858 O O . ARG A 1 239 ? -2.887 -8.631 27.788 1.00 84.00 239 ARG A O 1
ATOM 1865 N N . ALA A 1 240 ? -4.019 -6.757 28.307 1.00 87.94 240 ALA A N 1
ATOM 1866 C CA . ALA A 1 240 ? -3.929 -6.919 29.754 1.00 87.94 240 ALA A CA 1
ATOM 1867 C C . ALA A 1 240 ? -4.570 -8.237 30.213 1.00 87.94 240 ALA A C 1
ATOM 1869 O O . ALA A 1 240 ? -3.938 -9.002 30.937 1.00 87.94 240 ALA A O 1
ATOM 1870 N N . ALA A 1 241 ? -5.771 -8.555 29.718 1.00 87.62 241 ALA A N 1
ATOM 1871 C CA . ALA A 1 241 ? -6.447 -9.821 30.003 1.00 87.62 241 ALA A CA 1
ATOM 1872 C C . ALA A 1 241 ? -5.601 -11.037 29.593 1.00 87.62 241 ALA A C 1
ATOM 1874 O O . ALA A 1 241 ? -5.528 -12.025 30.320 1.00 87.62 241 ALA A O 1
ATOM 1875 N N . ARG A 1 242 ? -4.910 -10.952 28.452 1.00 84.00 242 ARG A N 1
ATOM 1876 C CA . ARG A 1 242 ? -4.026 -12.017 27.974 1.00 84.00 242 ARG A CA 1
ATOM 1877 C C . ARG A 1 242 ? -2.773 -12.187 28.828 1.00 84.00 242 ARG A C 1
ATOM 1879 O O . ARG A 1 242 ? -2.383 -13.320 29.095 1.00 84.00 242 ARG A O 1
ATOM 1886 N N . GLU A 1 243 ? -2.126 -11.098 29.234 1.00 85.50 243 GLU A N 1
ATOM 1887 C CA . GLU A 1 243 ? -0.961 -11.188 30.123 1.00 85.50 243 GLU A CA 1
ATOM 1888 C C . GLU A 1 243 ? -1.355 -11.737 31.500 1.00 85.50 243 GLU A C 1
ATOM 1890 O O . GLU A 1 243 ? -0.662 -12.604 32.025 1.00 85.50 243 GLU A O 1
ATOM 1895 N N . LEU A 1 244 ? -2.519 -11.347 32.032 1.00 89.12 244 LEU A N 1
ATOM 1896 C CA . LEU A 1 244 ? -3.073 -11.938 33.255 1.00 89.12 244 LEU A CA 1
ATOM 1897 C C . LEU A 1 244 ? -3.336 -13.443 33.105 1.00 89.12 244 LEU A C 1
ATOM 1899 O O . LEU A 1 244 ? -2.953 -14.214 33.979 1.00 89.12 244 LEU A O 1
ATOM 1903 N N . ALA A 1 245 ? -3.924 -13.876 31.986 1.00 85.06 245 ALA A N 1
ATOM 1904 C CA . ALA A 1 245 ? -4.173 -15.294 31.730 1.00 85.06 245 ALA A CA 1
ATOM 1905 C C . ALA A 1 245 ? -2.875 -16.119 31.676 1.00 85.06 245 ALA A C 1
ATOM 1907 O O . ALA A 1 245 ? -2.845 -17.242 32.167 1.00 85.06 245 ALA A O 1
ATOM 1908 N N . LYS A 1 246 ? -1.780 -15.569 31.131 1.00 81.25 246 LYS A N 1
ATOM 1909 C CA . LYS A 1 246 ? -0.472 -16.247 31.154 1.00 81.25 246 LYS A CA 1
ATOM 1910 C C . LYS A 1 246 ? 0.070 -16.399 32.570 1.00 81.25 246 LYS A C 1
ATOM 1912 O O . LYS A 1 246 ? 0.622 -17.445 32.877 1.00 81.25 246 LYS A O 1
ATOM 1917 N N . LEU A 1 247 ? -0.087 -15.378 33.412 1.00 82.50 247 LEU A N 1
ATOM 1918 C CA . LEU A 1 247 ? 0.379 -15.410 34.801 1.00 82.50 247 LEU A CA 1
ATOM 1919 C C . LEU A 1 247 ? -0.393 -16.412 35.668 1.00 82.50 247 LEU A C 1
ATOM 1921 O O . LEU A 1 247 ? 0.145 -16.855 36.667 1.00 82.50 247 LEU A O 1
ATOM 1925 N N . GLN A 1 248 ? -1.626 -16.764 35.297 1.00 73.50 248 GLN A N 1
ATOM 1926 C CA . GLN A 1 248 ? -2.448 -17.756 36.006 1.00 73.50 248 GLN A CA 1
ATOM 1927 C C . GLN A 1 248 ? -2.169 -19.209 35.588 1.00 73.50 248 GLN A C 1
ATOM 1929 O O . GLN A 1 248 ? -2.678 -20.132 36.218 1.00 73.50 248 GLN A O 1
ATOM 1934 N N . ILE A 1 249 ? -1.420 -19.417 34.501 1.00 62.47 249 ILE A N 1
ATOM 1935 C CA . ILE A 1 249 ? -1.033 -20.746 33.997 1.00 62.47 249 ILE A CA 1
ATOM 1936 C C . ILE A 1 249 ? 0.327 -21.189 34.582 1.00 62.47 249 ILE A C 1
ATOM 1938 O O . ILE A 1 249 ? 0.685 -22.362 34.471 1.00 62.47 249 ILE A O 1
ATOM 1942 N N . TYR A 1 250 ? 1.057 -20.274 35.228 1.00 47.53 250 TYR A N 1
ATOM 1943 C CA . TYR A 1 250 ? 2.275 -20.533 36.005 1.00 47.53 250 TYR A CA 1
ATOM 1944 C C . TYR A 1 250 ? 1.988 -20.477 37.507 1.00 47.53 250 TYR A C 1
ATOM 1946 O O . TYR A 1 250 ? 2.740 -21.145 38.251 1.00 47.53 250 TYR A O 1
#

pLDDT: mean 79.87, std 18.07, range [23.95, 95.19]

Foldseek 3Di:
DDDDDDDDDPDPPPACPCVVPDDPPQLAQVLLQADDQVFFFFFFKAWPQVLATAGCQACVVVQVDPNTDMWGWDADPVQFTDTDLPDPFDPDPVSVVSSVVSVVSNRPDRRRDTAGQFKAFSVVSGGDHCVRCVCCCVRVNPLRMWTWDDDPNFIWTWAPCPRPSNVNCLLQWAAFPDWDADPVRRITTTTGGNHDHFQAACQPRHGDPDSPDNHNDPVSVVVSVVVSVVSVVVNVVVVVVVVVVVVVVD

Mean predicted aligned error: 10.02 Å

Sequence (250 aa):
KLSIGGSRLRGGGISCLSWRRKKGRDMASSPLEFEDLSRTCRRDRFCQICARAFCSHCCGYHHSGPFHSVIPVDVDAAGRPVFSTTFEFGDSEQSLRLRDAVIGTIAAEDYATPLLRDSYCMACRRIFCAGACSHHHDLCGPDAVLHIRQHGGAYCVRCTGSEPWFPHMESILGDPVGEDRDEHGRYQLLLPVLRRAPGKCVQCGAQVQWDSKEHCSEPCAAAHHQVVAQRRERREARRAARELAKLQIY

Nearest PDB structures (foldseek):
  7s3l-assembly1_A  TM=4.170E-01  e=7.233E-01  Bacillus subtilis PY79
  2bz2-assembly1_A  TM=3.119E-01  e=4.615E+00  Homo sapiens
  4w6w-assembly1_B  TM=2.397E-01  e=7.014E+00  Lama glama

Solvent-accessible surface area (backbone atoms only — not comparable to full-atom values): 14748 Å² total; per-residue (Å²): 134,89,80,86,85,82,81,82,78,83,73,86,65,90,54,65,78,60,53,90,75,61,64,100,78,74,55,68,52,70,56,67,27,56,55,70,65,87,46,64,44,41,36,38,31,33,29,66,75,75,71,42,64,31,26,57,84,59,46,35,79,74,50,69,42,98,85,41,55,69,43,64,35,49,61,49,99,84,43,46,74,43,60,84,83,86,61,98,57,63,92,47,74,69,35,48,53,52,50,52,52,51,53,51,55,58,65,71,53,79,46,58,61,74,35,59,44,34,26,34,30,58,80,77,56,41,62,27,28,52,89,62,50,50,62,48,46,78,68,61,34,63,89,31,51,46,57,44,43,81,55,97,91,36,50,23,35,74,38,74,78,76,52,90,59,44,83,49,41,44,87,40,41,51,66,68,80,48,75,49,61,49,99,85,66,46,68,23,37,29,25,30,60,44,70,51,64,80,31,28,10,76,62,78,61,46,75,25,98,42,71,87,40,57,45,71,44,70,70,39,44,53,53,41,51,50,54,38,49,55,46,50,54,53,52,51,52,54,50,51,53,50,56,52,53,54,63,73,76,109

Radius of gyration: 23.13 Å; Cα contacts (8 Å, |Δi|>4): 359; chains: 1; bounding box: 76×41×68 Å

Organism: Aegilops tauschii subsp. strangulata (NCBI:txid200361)

Secondary structure (DSSP, 8-state):
---------------GGGGGGS-TTS---HHHHHS-TTPEE---EEETTTTEEE-HHHHHHHHTSTT--EEE-EE-TTS-EE--------SSHHHHHHHH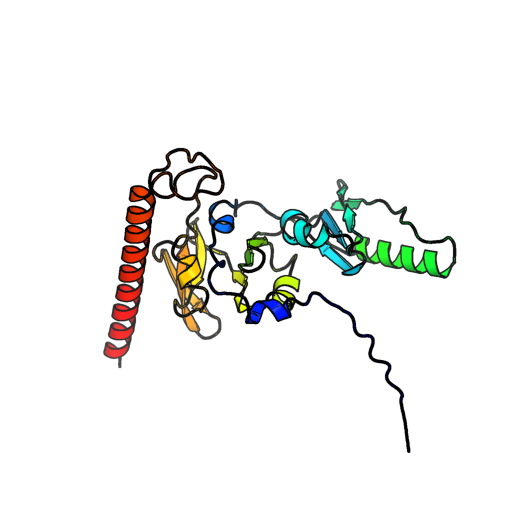HHHHHHHTS--SS-EE--EEETTTTEEE-TTT-THHHHHH-GGGEEEEEEETTEEEEEE-S--TTHHHHGGGB-S--EEEE-TT--EEEEEEB----TTB-TTT-PBPSSTT-S-SSHHHHHHHHHHHHHHHHHHHHHHHHHHHHHHT--